Protein AF-A0A7S3CC11-F1 (afdb_monomer)

Solvent-accessible surface area (backbone atoms only — not comparable to full-atom values): 11185 Å² total; per-residue (Å²): 110,52,52,60,48,24,52,76,34,76,88,51,74,36,77,32,61,30,67,40,60,66,59,35,51,51,46,52,52,53,33,61,77,40,35,96,52,31,66,97,30,64,49,72,42,73,22,65,74,65,70,79,50,69,86,72,53,63,31,60,66,42,82,44,77,54,25,57,41,63,34,56,56,62,60,46,49,53,25,51,49,55,37,63,76,50,70,69,72,80,66,65,64,91,55,59,42,64,41,50,58,66,38,46,1,12,54,72,9,35,53,44,37,49,54,50,50,57,53,46,59,60,27,41,26,62,67,67,7,33,40,38,37,52,43,45,61,82,50,38,62,71,58,51,52,52,49,49,47,54,49,45,44,49,60,22,51,77,68,76,40,86,55,51,46,68,48,72,46,78,74,46,74,50,73,59,90,93,44,46,37,34,31,40,33,38,40,23,34,67,73,65,74,71,61,59,57,57,59,60,58,72,77,111

Radius of gyration: 18.68 Å; Cα contacts (8 Å, |Δi|>4): 345; chains: 1; bounding box: 44×36×60 Å

Secondary structure (DSSP, 8-state):
-HHHHHHH-TT--EEEEES-HHHHHHHHHHHHTTHHHHTTSEEEEESSTTTTSPTTPPBSEEEE----B---HHHHHHHHHHHHHTTTTSS-TTSSHHHHTTTB--GGGTHHHHHHHHHHHHTB-TTT-EEEEEEEGGG-HHHHHHHHHHHHHHHHHTTTSPPPEEEEEEEEEEEETTEEEEEEEEEEEPPPTTHHHHHHHHT-

Foldseek 3Di:
DQLVCQQVPQPAQTEAEDLDPVVQVVSVVSCVVVCVRHPPRYYYYNDDQCPVDDFQAADLEAEEEAQQAEDAQVLLVVLVVVCVVVVSPPDDCVDGSRVCRVRYLHHLNQNRQLVNLLVNLSRHDQANTKYKYKYWVSNVVVVSLVVSQVSQCVSQVVVVHGGFDKDKDFPDWDDDPPTIMTIIMITGHHDDCVVVVVVVVVVD

Organism: NCBI:txid1461544

InterPro domains:
  IPR002052 DNA methylase, N-6 adenine-specific, conserved site [PS00092] (62-68)
  IPR029063 S-adenosyl-L-methionine-dependent methyltransferase superfamily [G3DSA:3.40.50.150] (1-169)
  IPR029063 S-adenosyl-L-methionine-dependent methyltransferase superfamily [SSF53335] (4-151)
  IPR052190 Release factor glutamine methyltransferase Mtq2-like [PTHR45875] (5-189)

pLDDT: mean 84.94, std 13.43, range [42.97, 98.31]

Structure (mmCIF, N/CA/C/O backbone):
data_AF-A0A7S3CC11-F1
#
_entry.id   AF-A0A7S3CC11-F1
#
loop_
_atom_site.group_PDB
_atom_site.id
_atom_site.type_symbol
_atom_site.label_atom_id
_atom_site.label_alt_id
_atom_site.label_comp_id
_atom_site.label_asym_id
_atom_site.label_entity_id
_atom_site.label_seq_id
_atom_site.pdbx_PDB_ins_code
_atom_site.Cartn_x
_atom_site.Cartn_y
_atom_site.Cartn_z
_atom_site.occupancy
_atom_site.B_iso_or_equiv
_atom_site.auth_seq_id
_atom_site.auth_comp_id
_atom_site.auth_asym_id
_atom_site.auth_atom_id
_atom_site.pdbx_PDB_model_num
ATOM 1 N N . VAL A 1 1 ? 1.305 -5.484 -8.993 1.00 76.44 1 VAL A N 1
ATOM 2 C CA . VAL A 1 1 ? 0.160 -5.713 -8.073 1.00 76.44 1 VAL A CA 1
ATOM 3 C C . VAL A 1 1 ? -1.178 -5.483 -8.770 1.00 76.44 1 VAL A C 1
ATOM 5 O O . VAL A 1 1 ? -1.980 -6.407 -8.807 1.00 76.44 1 VAL A O 1
ATOM 8 N N . SER A 1 2 ? -1.407 -4.315 -9.380 1.00 80.00 2 SER A N 1
ATOM 9 C CA . SER A 1 2 ? -2.711 -3.944 -9.960 1.00 80.00 2 SER A CA 1
ATOM 10 C C . SER A 1 2 ? -3.226 -4.904 -11.036 1.00 80.00 2 SER A C 1
ATOM 12 O O . SER A 1 2 ? -4.379 -5.302 -10.969 1.00 80.00 2 SER A O 1
ATOM 14 N N . ALA A 1 3 ? -2.381 -5.361 -11.969 1.00 81.88 3 ALA A N 1
ATOM 15 C CA . ALA A 1 3 ? -2.810 -6.329 -12.986 1.00 81.88 3 ALA A CA 1
ATOM 16 C C . ALA A 1 3 ? -3.300 -7.655 -12.376 1.00 81.88 3 ALA A C 1
ATOM 18 O O . ALA A 1 3 ? -4.375 -8.136 -12.719 1.00 81.88 3 ALA A O 1
ATOM 19 N N . SER A 1 4 ? -2.560 -8.213 -11.415 1.00 85.88 4 SER A N 1
ATOM 20 C CA . SER A 1 4 ? -2.969 -9.431 -10.708 1.00 85.88 4 SER A CA 1
ATOM 21 C C . SER A 1 4 ? -4.270 -9.231 -9.930 1.00 85.88 4 SER A C 1
ATOM 23 O O . SER A 1 4 ? -5.128 -10.107 -9.957 1.00 85.88 4 SER A O 1
ATOM 25 N N . ALA A 1 5 ? -4.446 -8.077 -9.277 1.00 87.12 5 ALA A N 1
ATOM 26 C CA . ALA A 1 5 ? -5.691 -7.748 -8.585 1.00 87.12 5 ALA A CA 1
ATOM 27 C C . ALA A 1 5 ? -6.881 -7.678 -9.559 1.00 87.12 5 ALA A C 1
ATOM 29 O O . ALA A 1 5 ? -7.922 -8.260 -9.268 1.00 87.12 5 ALA A O 1
ATOM 30 N N . SER A 1 6 ? -6.716 -7.055 -10.733 1.00 86.56 6 SER A N 1
ATOM 31 C CA . SER A 1 6 ? -7.765 -6.977 -11.762 1.00 86.56 6 SER A CA 1
ATOM 32 C C . SER A 1 6 ? -8.196 -8.350 -12.281 1.00 86.56 6 SER A C 1
ATOM 34 O O . SER A 1 6 ? -9.386 -8.574 -12.502 1.00 86.56 6 SER A O 1
ATOM 36 N N . VAL A 1 7 ? -7.241 -9.272 -12.450 1.00 86.50 7 VAL A N 1
ATOM 37 C CA . VAL A 1 7 ? -7.510 -10.648 -12.899 1.00 86.50 7 VAL A CA 1
ATOM 38 C C . VAL A 1 7 ? -8.194 -11.470 -11.802 1.00 86.50 7 VAL A C 1
ATOM 40 O O . VAL A 1 7 ? -9.167 -12.169 -12.070 1.00 86.50 7 VAL A O 1
ATOM 43 N N . LEU A 1 8 ? -7.700 -11.395 -10.563 1.00 89.06 8 LEU A N 1
ATOM 44 C CA . LEU A 1 8 ? -8.180 -12.228 -9.452 1.00 89.06 8 LEU A CA 1
ATOM 45 C C . LEU A 1 8 ? -9.492 -11.725 -8.831 1.00 89.06 8 LEU A C 1
ATOM 47 O O . LEU A 1 8 ? -10.182 -12.495 -8.164 1.00 89.06 8 LEU A O 1
ATOM 51 N N . LEU A 1 9 ? -9.847 -10.455 -9.045 1.00 88.56 9 LEU A N 1
ATOM 52 C CA . LEU A 1 9 ? -11.074 -9.830 -8.549 1.00 88.56 9 LEU A CA 1
ATOM 53 C C . LEU A 1 9 ? -11.950 -9.378 -9.735 1.00 88.56 9 LEU A C 1
ATOM 55 O O . LEU A 1 9 ? -12.038 -8.185 -10.039 1.00 88.56 9 LEU A O 1
ATOM 59 N N . PRO A 1 10 ? -12.645 -10.307 -10.417 1.00 81.44 10 PRO A N 1
ATOM 60 C CA . PRO A 1 10 ? -13.362 -10.027 -11.665 1.00 81.44 10 PRO A CA 1
ATOM 61 C C . PRO A 1 10 ? -14.599 -9.122 -11.509 1.00 81.44 10 PRO A C 1
ATOM 63 O O . PRO A 1 10 ? -15.182 -8.710 -12.507 1.00 81.44 10 PRO A O 1
ATOM 66 N N . GLY A 1 11 ? -15.006 -8.796 -10.280 1.00 88.19 11 GLY A N 1
ATOM 67 C CA . GLY A 1 11 ? -16.048 -7.801 -9.997 1.00 88.19 11 GLY A CA 1
ATOM 68 C C . GLY A 1 11 ? -15.513 -6.440 -9.543 1.00 88.19 11 GLY A C 1
ATOM 69 O O . GLY A 1 11 ? -16.290 -5.499 -9.423 1.00 88.19 11 GLY A O 1
ATOM 70 N N . ALA A 1 12 ? -14.210 -6.321 -9.275 1.00 91.88 12 ALA A N 1
ATOM 71 C CA . ALA A 1 12 ? -13.627 -5.096 -8.743 1.00 91.88 12 ALA A CA 1
ATOM 72 C C . ALA A 1 12 ? -13.248 -4.119 -9.860 1.00 91.88 12 ALA A C 1
ATOM 74 O O . ALA A 1 12 ? -12.905 -4.525 -10.975 1.00 91.88 12 ALA A O 1
ATOM 75 N N . TYR A 1 13 ? -13.273 -2.832 -9.518 1.00 93.69 13 TYR A N 1
ATOM 76 C CA . TYR A 1 13 ? -12.601 -1.782 -10.269 1.00 93.69 13 TYR A CA 1
ATOM 77 C C . TYR A 1 13 ? -11.255 -1.492 -9.600 1.00 93.69 13 TYR A C 1
ATOM 79 O O . TYR A 1 13 ? -11.208 -1.235 -8.397 1.00 93.69 13 TYR A O 1
ATOM 87 N N . VAL A 1 14 ? -1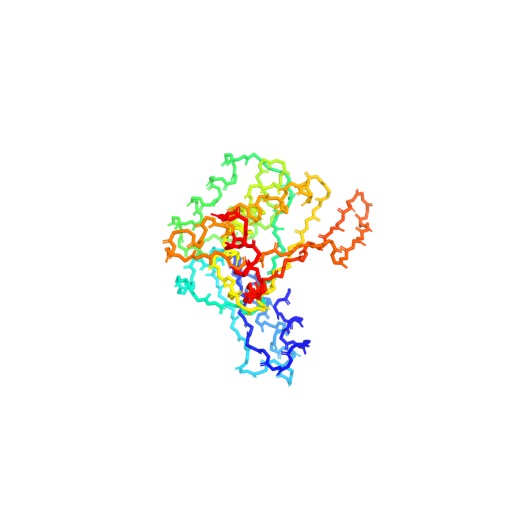0.158 -1.561 -10.353 1.00 94.62 14 VAL A N 1
ATOM 88 C CA . VAL A 1 14 ? -8.800 -1.496 -9.794 1.00 94.62 14 VAL A CA 1
ATOM 89 C C . VAL A 1 14 ? -8.081 -0.244 -10.265 1.00 94.62 14 VAL A C 1
ATOM 91 O O . VAL A 1 14 ? -7.872 -0.049 -11.457 1.00 94.62 14 VAL A O 1
ATOM 94 N N . VAL A 1 15 ? -7.615 0.572 -9.325 1.00 94.25 15 VAL A N 1
ATOM 95 C CA . VAL A 1 15 ? -6.736 1.704 -9.631 1.00 94.25 15 VAL A CA 1
ATOM 96 C C . VAL A 1 15 ? -5.319 1.359 -9.190 1.00 94.25 15 VAL A C 1
ATOM 98 O O . VAL A 1 15 ? -5.080 1.050 -8.025 1.00 94.25 15 VAL A O 1
ATOM 101 N N . GLY A 1 16 ? -4.376 1.372 -10.129 1.00 94.38 16 GLY A N 1
ATOM 102 C CA . GLY A 1 16 ? -2.947 1.314 -9.838 1.00 94.38 16 GLY A CA 1
ATOM 103 C C . GLY A 1 16 ? -2.346 2.710 -9.820 1.00 94.38 16 GLY A C 1
ATOM 104 O O . GLY A 1 16 ? -2.586 3.484 -10.744 1.00 94.38 16 GLY A O 1
ATOM 105 N N . THR A 1 17 ? -1.549 3.021 -8.805 1.00 93.12 17 THR A N 1
ATOM 106 C CA . THR A 1 17 ? -0.742 4.241 -8.775 1.00 93.12 17 THR A CA 1
ATOM 107 C C . THR A 1 17 ? 0.735 3.886 -8.728 1.00 93.12 17 THR A C 1
ATOM 109 O O . THR A 1 17 ? 1.117 2.886 -8.122 1.00 93.12 17 THR A O 1
ATOM 112 N N . ASP A 1 18 ? 1.558 4.679 -9.403 1.00 90.75 18 ASP A N 1
ATOM 113 C CA . ASP A 1 18 ? 3.013 4.590 -9.308 1.00 90.75 18 ASP A CA 1
ATOM 114 C C . ASP A 1 18 ? 3.632 5.959 -9.613 1.00 90.75 18 ASP A C 1
ATOM 116 O O . ASP A 1 18 ? 3.066 6.753 -10.367 1.00 90.75 18 ASP A O 1
ATOM 120 N N . LEU A 1 19 ? 4.799 6.237 -9.040 1.00 85.00 19 LEU A N 1
ATOM 121 C CA . LEU A 1 19 ? 5.579 7.432 -9.354 1.00 85.00 19 LEU A CA 1
ATOM 122 C C . LEU A 1 19 ? 6.325 7.300 -10.687 1.00 85.00 19 LEU A C 1
ATOM 124 O O . LEU A 1 19 ? 6.546 8.301 -11.368 1.00 85.00 19 LEU A O 1
ATOM 128 N N . SER A 1 20 ? 6.708 6.079 -11.068 1.00 83.56 20 SER A N 1
ATOM 129 C CA . SER A 1 20 ? 7.388 5.791 -12.328 1.00 83.56 20 SER A CA 1
ATOM 130 C C . SER A 1 20 ? 6.374 5.696 -13.471 1.00 83.56 20 SER A C 1
ATOM 132 O O . SER A 1 20 ? 5.478 4.843 -13.495 1.00 83.56 20 SER A O 1
ATOM 134 N N . GLN A 1 21 ? 6.550 6.538 -14.489 1.00 83.50 21 GLN A N 1
ATOM 135 C CA . GLN A 1 21 ? 5.832 6.434 -15.753 1.00 83.50 21 GLN A CA 1
ATOM 136 C C . GLN A 1 21 ? 6.145 5.102 -16.445 1.00 83.50 21 GLN A C 1
ATOM 138 O O . GLN A 1 21 ? 5.232 4.510 -17.025 1.00 83.50 21 GLN A O 1
ATOM 143 N N . ARG A 1 22 ? 7.376 4.568 -16.369 1.00 84.69 22 ARG A N 1
ATOM 144 C CA . ARG A 1 22 ? 7.674 3.223 -16.904 1.00 84.69 22 ARG A CA 1
ATOM 145 C C . ARG A 1 22 ? 6.893 2.138 -16.181 1.00 84.69 22 ARG A C 1
ATOM 147 O O . ARG A 1 22 ? 6.338 1.280 -16.863 1.00 84.69 22 ARG A O 1
ATOM 154 N N . ALA A 1 23 ? 6.795 2.179 -14.853 1.00 88.50 23 ALA A N 1
ATOM 155 C CA . ALA A 1 23 ? 5.982 1.233 -14.090 1.00 88.50 23 ALA A CA 1
ATOM 156 C C . ALA A 1 23 ? 4.494 1.348 -14.459 1.00 88.50 23 ALA A C 1
ATOM 158 O O . ALA A 1 23 ? 3.821 0.332 -14.669 1.00 88.50 23 ALA A O 1
ATOM 159 N N . CYS A 1 24 ? 3.995 2.573 -14.657 1.00 91.25 24 CYS A N 1
ATOM 160 C CA . CYS A 1 24 ? 2.641 2.807 -15.153 1.00 91.25 24 CYS A CA 1
ATOM 161 C C . CYS A 1 24 ? 2.428 2.209 -16.555 1.00 91.25 24 CYS A C 1
ATOM 163 O O . CYS A 1 24 ? 1.455 1.490 -16.792 1.00 91.25 24 CYS A O 1
ATOM 165 N N . LEU A 1 25 ? 3.342 2.464 -17.496 1.00 91.25 25 LEU A N 1
ATOM 166 C CA . LEU A 1 25 ? 3.271 1.941 -18.863 1.00 91.25 25 LEU A CA 1
ATOM 167 C C . LEU A 1 25 ? 3.388 0.412 -18.898 1.00 91.25 25 LEU A C 1
ATOM 169 O O . LEU A 1 25 ? 2.620 -0.236 -19.609 1.00 91.25 25 LEU A O 1
ATOM 173 N N . ALA A 1 26 ? 4.284 -0.169 -18.100 1.00 92.81 26 ALA A N 1
ATOM 174 C CA . ALA A 1 26 ? 4.421 -1.615 -17.951 1.00 92.81 26 ALA A CA 1
ATOM 175 C C . ALA A 1 26 ? 3.149 -2.242 -17.361 1.00 92.81 26 ALA A C 1
ATOM 177 O O . ALA A 1 26 ? 2.682 -3.276 -17.847 1.00 92.81 26 ALA A O 1
ATOM 178 N N . THR A 1 27 ? 2.529 -1.589 -16.372 1.00 93.75 27 THR A N 1
ATOM 179 C CA . THR A 1 27 ? 1.244 -2.023 -15.804 1.00 93.75 27 THR A CA 1
ATOM 180 C C . THR A 1 27 ? 0.141 -1.985 -16.859 1.00 93.75 27 THR A C 1
ATOM 182 O O . THR A 1 27 ? -0.591 -2.962 -17.001 1.00 93.75 27 THR A O 1
ATOM 185 N N . ARG A 1 28 ? 0.057 -0.919 -17.668 1.00 93.19 28 ARG A N 1
ATOM 186 C CA . ARG A 1 28 ? -0.906 -0.827 -18.782 1.00 93.19 28 ARG A CA 1
ATOM 187 C C . ARG A 1 28 ? -0.686 -1.913 -19.834 1.00 93.19 28 ARG A C 1
ATOM 189 O O . ARG A 1 28 ? -1.656 -2.517 -20.280 1.00 93.19 28 ARG A O 1
ATOM 196 N N . ALA A 1 29 ? 0.564 -2.187 -20.207 1.00 93.50 29 ALA A N 1
ATOM 197 C CA . ALA A 1 29 ? 0.890 -3.266 -21.139 1.00 93.50 29 ALA A CA 1
ATOM 198 C C . ALA A 1 29 ? 0.488 -4.639 -20.574 1.00 93.50 29 ALA A C 1
ATOM 200 O O . ALA A 1 29 ? -0.106 -5.449 -21.282 1.00 93.50 29 ALA A O 1
ATOM 201 N N . THR A 1 30 ? 0.735 -4.868 -19.280 1.00 93.31 30 THR A N 1
ATOM 202 C CA . THR A 1 30 ? 0.334 -6.104 -18.590 1.00 93.31 30 THR A CA 1
ATOM 203 C C . THR A 1 30 ? -1.187 -6.256 -18.558 1.00 93.31 30 THR A C 1
ATOM 205 O O . THR A 1 30 ? -1.690 -7.334 -18.855 1.00 93.31 30 THR A O 1
ATOM 208 N N . LEU A 1 31 ? -1.931 -5.186 -18.256 1.00 92.06 31 LEU A N 1
ATOM 209 C CA . LEU A 1 31 ? -3.400 -5.187 -18.285 1.00 92.06 31 LEU A CA 1
ATOM 210 C C . LEU A 1 31 ? -3.943 -5.467 -19.694 1.00 92.06 31 LEU A C 1
ATOM 212 O O . LEU A 1 31 ? -4.878 -6.249 -19.843 1.00 92.06 31 LEU A O 1
ATOM 216 N N . ALA A 1 32 ? -3.339 -4.877 -20.730 1.00 90.50 32 ALA A N 1
ATOM 217 C CA . ALA A 1 32 ? -3.736 -5.098 -22.121 1.00 90.50 32 ALA A CA 1
ATOM 218 C C . ALA A 1 32 ? -3.497 -6.546 -22.585 1.00 90.50 32 ALA A C 1
ATOM 220 O O . ALA A 1 32 ? -4.289 -7.075 -23.360 1.00 90.50 32 ALA A O 1
ATOM 221 N N . ALA A 1 33 ? -2.444 -7.198 -22.085 1.00 91.56 33 ALA A N 1
ATOM 222 C CA . ALA A 1 33 ? -2.171 -8.609 -22.356 1.00 91.56 33 ALA A CA 1
ATOM 223 C C . ALA A 1 33 ? -3.165 -9.577 -21.678 1.00 91.56 33 ALA A C 1
ATOM 225 O O . ALA A 1 33 ? -3.182 -10.749 -22.036 1.00 91.56 33 ALA A O 1
ATOM 226 N N . HIS A 1 34 ? -3.981 -9.092 -20.733 1.00 88.75 34 HIS A N 1
ATOM 227 C CA . HIS A 1 34 ? -5.009 -9.855 -20.008 1.00 88.75 34 HIS A CA 1
ATOM 228 C C . HIS A 1 34 ? -6.385 -9.181 -20.145 1.00 88.75 34 HIS A C 1
ATOM 230 O O . HIS A 1 34 ? -7.156 -9.066 -19.182 1.00 88.75 34 HIS A O 1
ATOM 236 N N . ALA A 1 35 ? -6.668 -8.629 -21.329 1.00 82.56 35 ALA A N 1
ATOM 237 C CA . ALA A 1 35 ? -7.846 -7.801 -21.567 1.00 82.56 35 ALA A CA 1
ATOM 238 C C . ALA A 1 35 ? -9.158 -8.568 -21.350 1.00 82.56 35 ALA A C 1
ATOM 240 O 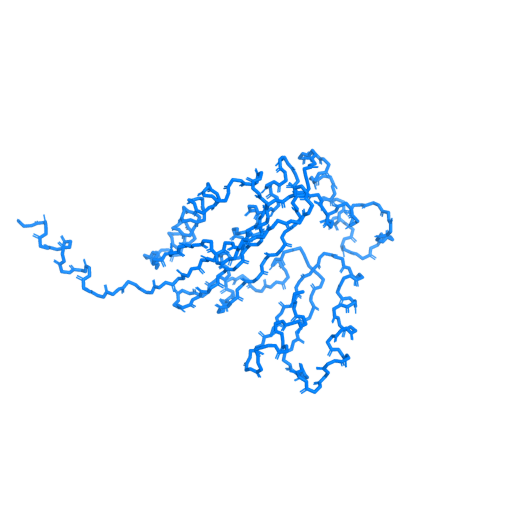O . ALA A 1 35 ? -10.120 -7.989 -20.848 1.00 82.56 35 ALA A O 1
ATOM 241 N N . GLU A 1 36 ? -9.198 -9.866 -21.653 1.00 84.62 36 GLU A N 1
ATOM 242 C CA . GLU A 1 36 ? -10.352 -10.732 -21.382 1.00 84.62 36 GLU A CA 1
ATOM 243 C C . GLU A 1 36 ? -10.738 -10.745 -19.898 1.00 84.62 36 GLU A C 1
ATOM 245 O O . GLU A 1 36 ? -11.919 -10.836 -19.566 1.00 84.62 36 GLU A O 1
ATOM 250 N N . SER A 1 37 ? -9.749 -10.575 -19.020 1.00 80.00 37 SER A N 1
ATOM 251 C CA . SER A 1 37 ? -9.925 -10.574 -17.571 1.00 80.00 37 SER A CA 1
ATOM 252 C C . SER A 1 37 ? -10.043 -9.163 -16.980 1.00 80.00 37 SER A C 1
ATOM 254 O O . SER A 1 37 ? -10.624 -9.007 -15.910 1.00 80.00 37 SER A O 1
ATOM 256 N N . CYS A 1 38 ? -9.520 -8.127 -17.651 1.00 80.69 38 CYS A N 1
ATOM 257 C CA . CYS A 1 38 ? -9.344 -6.784 -17.069 1.00 80.69 38 CYS A CA 1
ATOM 258 C C . CYS A 1 38 ? -10.110 -5.647 -17.775 1.00 80.69 38 CYS A C 1
ATOM 260 O O . CYS A 1 38 ? -10.160 -4.535 -17.244 1.00 80.69 38 CYS A O 1
ATOM 262 N N . SER A 1 39 ? -10.670 -5.874 -18.970 1.00 78.88 39 SER A N 1
ATOM 263 C CA . SER A 1 39 ? -11.187 -4.793 -19.826 1.00 78.88 39 SER A CA 1
ATOM 264 C C . SER A 1 39 ? -12.247 -3.928 -19.132 1.00 78.88 39 SER A C 1
ATOM 266 O O . SER A 1 39 ? -13.207 -4.433 -18.551 1.00 78.88 39 SER A O 1
ATOM 268 N N . GLY A 1 40 ? -12.057 -2.605 -19.199 1.00 84.12 40 GLY A N 1
ATOM 269 C CA . GLY A 1 40 ? -12.998 -1.601 -18.691 1.00 84.12 40 GLY A CA 1
ATOM 270 C C . GLY A 1 40 ? -13.080 -1.468 -17.166 1.00 84.12 40 GLY A C 1
ATOM 271 O O . GLY A 1 40 ? -13.9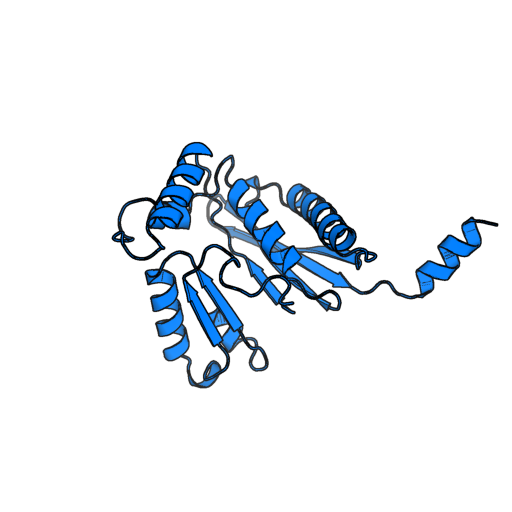17 -0.710 -16.682 1.00 84.12 40 GLY A O 1
ATOM 272 N N . ARG A 1 41 ? -12.242 -2.181 -16.400 1.00 88.88 41 ARG A N 1
ATOM 273 C CA . ARG A 1 41 ? -12.305 -2.211 -14.925 1.00 88.88 41 ARG A CA 1
ATOM 274 C C . ARG A 1 41 ? -10.983 -1.871 -14.242 1.00 88.88 41 ARG A C 1
ATOM 276 O O . ARG A 1 41 ? -10.755 -2.265 -13.100 1.00 88.88 41 ARG A O 1
ATOM 283 N N . SER A 1 42 ? -10.094 -1.166 -14.932 1.00 92.38 42 SER A N 1
ATOM 284 C CA . SER A 1 42 ? -8.821 -0.771 -14.345 1.00 92.38 42 SER A CA 1
ATOM 285 C C . SER A 1 42 ? -8.281 0.533 -14.902 1.00 92.38 42 SER A C 1
ATOM 287 O O . SER A 1 42 ? -8.239 0.684 -16.123 1.00 92.38 42 SER A O 1
ATOM 289 N N . ASP A 1 43 ? -7.757 1.372 -14.015 1.00 92.50 43 ASP A N 1
ATOM 290 C CA . ASP A 1 43 ? -7.029 2.595 -14.343 1.00 92.50 43 ASP A CA 1
ATOM 291 C C . ASP A 1 43 ? -5.611 2.559 -13.768 1.00 92.50 43 ASP A C 1
ATOM 293 O O . ASP A 1 43 ? -5.337 1.913 -12.754 1.00 92.50 43 ASP A O 1
ATOM 297 N N . VAL A 1 44 ? -4.693 3.267 -14.428 1.00 93.81 44 VAL A N 1
ATOM 298 C CA . VAL A 1 44 ? -3.305 3.426 -13.980 1.00 93.81 44 VAL A CA 1
ATOM 299 C C . VAL A 1 44 ? -2.959 4.908 -13.968 1.00 93.81 44 VAL A C 1
ATOM 301 O O . VAL A 1 44 ? -3.056 5.569 -15.003 1.00 93.81 44 VAL A O 1
ATOM 304 N N . LEU A 1 45 ? -2.546 5.420 -12.812 1.00 92.19 45 LEU A N 1
ATOM 305 C CA . LEU A 1 45 ? -2.254 6.831 -12.585 1.00 92.19 45 LEU A CA 1
ATOM 306 C C . LEU A 1 45 ? -0.788 7.019 -12.189 1.00 92.19 45 LEU A C 1
ATOM 308 O O . LEU A 1 45 ? -0.328 6.464 -11.195 1.00 92.19 45 LEU A O 1
ATOM 312 N N . GLY A 1 46 ? -0.077 7.857 -12.944 1.00 90.69 46 GLY A N 1
ATOM 313 C CA . GLY A 1 46 ? 1.247 8.338 -12.556 1.00 90.69 46 GLY A CA 1
ATOM 314 C C . GLY A 1 46 ? 1.112 9.398 -11.467 1.00 90.69 46 GLY A C 1
ATOM 315 O O . GLY A 1 46 ? 0.777 10.541 -11.776 1.00 90.69 46 GLY A O 1
ATOM 316 N N . THR A 1 47 ? 1.293 9.033 -10.199 1.00 87.88 47 THR A N 1
ATOM 317 C CA . THR A 1 47 ? 1.115 9.951 -9.067 1.00 87.88 47 THR A CA 1
ATOM 318 C C . THR A 1 47 ? 1.883 9.503 -7.827 1.00 87.88 47 THR A C 1
ATOM 320 O O . THR A 1 47 ? 2.202 8.329 -7.655 1.00 87.88 47 THR A O 1
ATOM 323 N N . GLU A 1 48 ? 2.175 10.452 -6.939 1.00 85.62 48 GLU A N 1
ATOM 324 C CA . GLU A 1 48 ? 2.775 10.164 -5.642 1.00 85.62 48 GLU A CA 1
ATOM 325 C C . GLU A 1 48 ? 1.731 9.545 -4.711 1.00 85.62 48 GLU A C 1
ATOM 327 O O . GLU A 1 48 ? 0.799 10.223 -4.273 1.00 85.62 48 GLU A O 1
ATOM 332 N N . SER A 1 49 ? 1.902 8.259 -4.385 1.00 87.94 49 SER A N 1
ATOM 333 C CA . SER A 1 49 ? 0.994 7.518 -3.503 1.00 87.94 49 SER A CA 1
ATOM 334 C C . SER A 1 49 ? -0.465 7.646 -3.976 1.00 87.94 49 SER A C 1
ATOM 336 O O . SER A 1 49 ? -0.814 7.105 -5.025 1.00 87.94 49 SER A O 1
ATOM 338 N N . LEU A 1 50 ? -1.313 8.372 -3.241 1.00 89.94 50 LEU A N 1
ATOM 339 C CA . LEU A 1 50 ? -2.725 8.605 -3.560 1.00 89.94 50 LEU A CA 1
ATOM 340 C C . LEU A 1 50 ? -3.046 10.086 -3.845 1.00 89.94 50 LEU A C 1
ATOM 342 O O . LEU A 1 50 ? -4.220 10.443 -3.915 1.00 89.94 50 LEU A O 1
ATOM 346 N N . LEU A 1 51 ? -2.045 10.963 -4.016 1.00 86.75 51 LEU A N 1
ATOM 347 C CA . LEU A 1 51 ? -2.269 12.411 -4.191 1.00 86.75 51 LEU A CA 1
ATOM 348 C C . LEU A 1 51 ? -3.061 12.764 -5.460 1.00 86.75 51 LEU A C 1
ATOM 350 O O . LEU A 1 51 ? -3.746 13.782 -5.493 1.00 86.75 51 LEU A O 1
ATOM 354 N N . GLY A 1 52 ? -2.991 11.928 -6.497 1.00 85.50 52 GLY A N 1
ATOM 355 C CA . GLY A 1 52 ? -3.758 12.090 -7.736 1.00 85.50 52 GLY A CA 1
ATOM 356 C C . GLY A 1 52 ? -5.231 11.684 -7.628 1.00 85.50 52 GLY A C 1
ATOM 357 O O . GLY A 1 52 ? -5.967 11.811 -8.605 1.00 85.50 52 GLY A O 1
ATOM 358 N N . LEU A 1 53 ? -5.668 11.179 -6.472 1.00 89.06 53 LEU A N 1
ATOM 359 C CA . LEU A 1 53 ? -7.042 10.757 -6.227 1.00 89.06 53 LEU A CA 1
ATOM 360 C C . LEU A 1 53 ? -7.803 11.805 -5.423 1.00 89.06 53 LEU A C 1
ATOM 362 O O . LEU A 1 53 ? -7.237 12.587 -4.660 1.00 89.06 53 LEU A O 1
ATOM 366 N N . ARG A 1 54 ? -9.131 11.798 -5.564 1.00 87.12 54 ARG A N 1
ATOM 367 C CA . ARG A 1 54 ? -9.992 12.668 -4.764 1.00 87.12 54 ARG A CA 1
ATOM 368 C C . ARG A 1 54 ? -9.811 12.337 -3.272 1.00 87.12 54 ARG A C 1
ATOM 370 O O . ARG A 1 54 ? -10.004 11.178 -2.896 1.00 87.12 54 ARG A O 1
ATOM 377 N N . PRO A 1 55 ? -9.522 13.329 -2.410 1.00 80.19 55 PRO A N 1
ATOM 378 C CA . PRO A 1 55 ? -9.429 13.102 -0.974 1.00 80.19 55 PRO A CA 1
ATOM 379 C C . PRO A 1 55 ? -10.699 12.452 -0.418 1.00 80.19 55 PRO A C 1
ATOM 381 O O . PRO A 1 55 ? -11.813 12.877 -0.730 1.00 80.19 55 PRO A O 1
ATOM 384 N N . GLY A 1 56 ? -10.522 11.418 0.404 1.00 73.44 56 GLY A N 1
ATOM 385 C CA . GLY A 1 56 ? -11.626 10.690 1.028 1.00 73.44 56 GLY A CA 1
ATOM 386 C C . GLY A 1 56 ? -12.370 9.716 0.111 1.00 73.44 56 GLY A C 1
ATOM 387 O O . GLY A 1 56 ? -13.405 9.210 0.533 1.00 73.44 56 GLY A O 1
ATOM 388 N N . ALA A 1 57 ? -11.881 9.439 -1.106 1.00 72.06 57 ALA A N 1
ATOM 389 C CA . ALA A 1 57 ? -12.386 8.328 -1.914 1.00 72.06 57 ALA A CA 1
ATOM 390 C C . ALA A 1 57 ? -12.169 6.999 -1.158 1.00 72.06 57 ALA A C 1
ATOM 392 O O . ALA A 1 57 ? -11.014 6.665 -0.882 1.00 72.06 57 ALA A O 1
ATOM 393 N N . PRO A 1 58 ? -13.239 6.268 -0.782 1.00 82.44 58 PRO A N 1
ATOM 394 C CA . PRO A 1 58 ? -13.097 5.029 -0.035 1.00 82.44 58 PRO A CA 1
ATOM 395 C C . PRO A 1 58 ? -12.818 3.863 -0.989 1.00 82.44 58 PRO A C 1
ATOM 397 O O . PRO A 1 58 ? -13.551 3.650 -1.953 1.00 82.44 58 PRO A O 1
ATOM 400 N N . PHE A 1 59 ? -11.777 3.094 -0.697 1.00 94.81 59 PHE A N 1
ATOM 401 C CA . PHE A 1 59 ? -11.471 1.820 -1.333 1.00 94.81 59 PHE A CA 1
ATOM 402 C C . PHE A 1 59 ? -11.872 0.676 -0.405 1.00 94.81 59 PHE A C 1
ATOM 404 O O . PHE A 1 59 ? -11.514 0.671 0.776 1.00 94.81 59 PHE A O 1
ATOM 411 N N . ASP A 1 60 ? -12.551 -0.332 -0.951 1.00 95.31 60 ASP A N 1
ATOM 412 C CA . ASP A 1 60 ? -12.851 -1.572 -0.223 1.00 95.31 60 ASP A CA 1
ATOM 413 C C . ASP A 1 60 ? -11.571 -2.359 0.085 1.00 95.31 60 ASP A C 1
ATOM 415 O O . ASP A 1 60 ? -11.453 -3.020 1.117 1.00 95.31 60 ASP A O 1
ATOM 419 N N . VAL A 1 61 ? -10.592 -2.284 -0.823 1.00 95.75 61 VAL A N 1
ATOM 420 C CA . VAL A 1 61 ? -9.300 -2.954 -0.697 1.00 95.75 61 VAL A CA 1
ATOM 421 C C . VAL A 1 61 ? -8.174 -2.006 -1.096 1.00 95.75 61 VAL A C 1
ATOM 423 O O . VAL A 1 61 ? -8.182 -1.457 -2.195 1.00 95.75 61 VAL A O 1
ATOM 426 N N . VAL A 1 62 ? -7.172 -1.871 -0.229 1.00 96.31 62 VAL A N 1
ATOM 427 C CA . VAL A 1 62 ? -5.925 -1.143 -0.491 1.00 96.31 62 VAL A CA 1
ATOM 428 C C . VAL A 1 62 ? -4.758 -2.128 -0.434 1.00 96.31 62 VAL A C 1
ATOM 430 O O . VAL A 1 62 ? -4.611 -2.871 0.536 1.00 96.31 62 VAL A O 1
ATOM 433 N N . LEU A 1 63 ? -3.926 -2.148 -1.475 1.00 96.31 63 LEU A N 1
ATOM 434 C CA . LEU A 1 63 ? -2.746 -3.011 -1.572 1.00 96.31 63 LEU A CA 1
ATOM 435 C C . LEU A 1 63 ? -1.496 -2.137 -1.658 1.00 96.31 63 LEU A C 1
ATOM 437 O O . LEU A 1 63 ? -1.384 -1.325 -2.573 1.00 96.31 63 LEU A O 1
ATOM 441 N N . VAL A 1 64 ? -0.557 -2.319 -0.733 1.00 94.75 64 VAL A N 1
ATOM 442 C CA . VAL A 1 64 ? 0.658 -1.507 -0.635 1.00 94.75 64 VAL A CA 1
ATOM 443 C C . VAL A 1 64 ? 1.882 -2.418 -0.611 1.00 94.75 64 VAL A C 1
ATOM 445 O O . VAL A 1 64 ? 2.030 -3.268 0.266 1.00 94.75 64 VAL A O 1
ATOM 448 N N . ASN A 1 65 ? 2.768 -2.220 -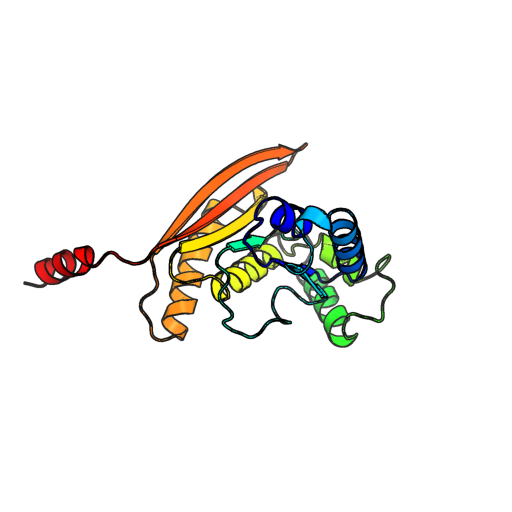1.583 1.00 93.19 65 ASN A N 1
ATOM 449 C CA . ASN A 1 65 ? 4.114 -2.780 -1.591 1.00 93.19 65 ASN A CA 1
ATOM 450 C C . ASN A 1 65 ? 5.103 -1.606 -1.623 1.00 93.19 65 ASN A C 1
ATOM 452 O O . ASN A 1 65 ? 5.396 -1.116 -2.715 1.00 93.19 65 ASN A O 1
ATOM 456 N N . PRO A 1 66 ? 5.501 -1.075 -0.457 1.00 90.94 66 PRO A N 1
ATOM 457 C CA . PRO A 1 66 ? 6.300 0.139 -0.380 1.00 90.94 66 PRO A CA 1
ATOM 458 C C . PRO A 1 66 ? 7.763 -0.128 -0.773 1.00 90.94 66 PRO A C 1
ATOM 460 O O . PRO A 1 66 ? 8.200 -1.277 -0.761 1.00 90.94 66 PRO A O 1
ATOM 463 N N . PRO A 1 67 ? 8.551 0.914 -1.081 1.00 86.94 67 PRO A N 1
ATOM 464 C CA . PRO A 1 67 ? 10.005 0.811 -1.100 1.00 86.94 67 PRO A CA 1
ATOM 465 C C . PRO A 1 67 ? 10.528 0.670 0.341 1.00 86.94 67 PRO A C 1
ATOM 467 O O . PRO A 1 67 ? 10.278 1.531 1.184 1.00 86.94 67 PRO A O 1
ATOM 470 N N . TYR A 1 68 ? 11.227 -0.427 0.628 1.00 80.62 68 TYR A N 1
ATOM 471 C CA . TYR A 1 68 ? 11.649 -0.813 1.985 1.00 80.62 68 TYR A CA 1
ATOM 472 C C . TYR A 1 68 ? 13.173 -0.859 2.176 1.00 80.62 68 TYR A C 1
ATOM 474 O O . TYR A 1 68 ? 13.647 -1.317 3.214 1.00 80.62 68 TYR A O 1
ATOM 482 N N . VAL A 1 69 ? 13.965 -0.394 1.203 1.00 83.31 69 VAL A N 1
ATOM 483 C CA . VAL A 1 69 ? 15.431 -0.400 1.320 1.00 83.31 69 VAL A CA 1
ATOM 484 C C . VAL A 1 69 ? 15.885 0.824 2.127 1.00 83.31 69 VAL A C 1
ATOM 486 O O . VAL A 1 69 ? 15.501 1.946 1.786 1.00 83.31 69 VAL A O 1
ATOM 489 N N . PRO A 1 70 ? 16.704 0.654 3.183 1.00 84.44 70 PRO A N 1
ATOM 490 C CA . PRO A 1 70 ? 17.204 1.771 3.978 1.00 84.44 70 PRO A CA 1
ATOM 491 C C . PRO A 1 70 ? 17.964 2.807 3.146 1.00 84.44 70 PRO A C 1
ATOM 493 O O . PRO A 1 70 ? 18.769 2.479 2.275 1.00 84.44 70 PRO A O 1
ATOM 496 N N . THR A 1 71 ? 17.703 4.083 3.409 1.00 86.56 71 THR A N 1
ATOM 497 C CA . THR A 1 71 ? 18.318 5.234 2.727 1.00 86.56 71 THR A CA 1
ATOM 498 C C . THR A 1 71 ? 18.376 6.408 3.703 1.00 86.56 71 THR A C 1
ATOM 500 O O . THR A 1 71 ? 17.671 6.408 4.710 1.00 86.56 71 THR A O 1
ATOM 503 N N . SER A 1 72 ? 19.199 7.428 3.455 1.00 88.75 72 SER A N 1
ATOM 504 C CA . SER A 1 72 ? 19.139 8.623 4.304 1.00 88.75 72 SER A CA 1
ATOM 505 C C . SER A 1 72 ? 17.812 9.368 4.100 1.00 88.75 72 SER A C 1
ATOM 507 O O . SER A 1 72 ? 17.285 9.446 2.987 1.00 88.75 72 SER A O 1
ATOM 509 N N . SER A 1 73 ? 17.262 9.950 5.169 1.00 88.62 73 SER A N 1
ATOM 510 C CA . SER A 1 73 ? 16.042 10.758 5.060 1.00 88.62 73 SER A CA 1
ATOM 511 C C . SER A 1 73 ? 16.236 12.003 4.190 1.00 88.62 73 SER A C 1
ATOM 513 O O . SER A 1 73 ? 15.275 12.515 3.623 1.00 88.62 73 SER A O 1
ATOM 515 N N . GLU A 1 74 ? 17.463 12.522 4.116 1.00 87.44 74 GLU A N 1
ATOM 516 C CA . GLU A 1 74 ? 17.825 13.658 3.266 1.00 87.44 74 GLU A CA 1
ATOM 517 C C . GLU A 1 74 ? 17.724 13.276 1.789 1.00 87.44 74 GLU A C 1
ATOM 519 O O . GLU A 1 74 ? 16.959 13.899 1.060 1.00 87.44 74 GLU A O 1
ATOM 524 N N . GLU A 1 75 ? 18.351 12.170 1.385 1.00 84.38 75 GLU A N 1
ATOM 525 C CA . GLU A 1 75 ? 18.283 11.651 0.013 1.00 84.38 75 GLU A CA 1
ATOM 526 C C . GLU A 1 75 ? 16.846 11.323 -0.419 1.00 84.38 75 GLU A C 1
ATOM 528 O O . GLU A 1 75 ? 16.442 11.632 -1.547 1.00 84.38 75 GLU A O 1
ATOM 533 N N . LEU A 1 76 ? 16.036 10.750 0.482 1.00 86.06 76 LEU A N 1
ATOM 534 C CA . LEU A 1 76 ? 14.617 10.510 0.213 1.00 86.06 76 LEU A CA 1
ATOM 535 C C . LEU A 1 76 ? 13.868 11.830 -0.037 1.00 86.06 76 LEU A C 1
ATOM 537 O O . LEU A 1 76 ? 13.106 11.943 -1.002 1.00 86.06 76 LEU A O 1
ATOM 541 N N . ARG A 1 77 ? 14.084 12.843 0.813 1.00 86.25 77 ARG A N 1
ATOM 542 C CA . ARG A 1 77 ? 13.426 14.154 0.691 1.00 86.25 77 ARG A CA 1
ATOM 543 C C . ARG A 1 77 ? 13.864 14.905 -0.558 1.00 86.25 77 ARG A C 1
ATOM 545 O O . ARG A 1 77 ? 12.998 15.447 -1.239 1.00 86.25 77 ARG A O 1
ATOM 552 N N . GLU A 1 78 ? 15.155 14.905 -0.871 1.00 85.19 78 GLU A N 1
ATOM 553 C CA . GLU A 1 78 ? 15.705 15.505 -2.091 1.00 85.19 78 GLU A CA 1
ATOM 554 C C . GLU A 1 78 ? 15.154 14.832 -3.351 1.00 85.19 78 GLU A C 1
ATOM 556 O O . GLU A 1 78 ? 14.818 15.497 -4.336 1.00 85.19 78 GLU A O 1
ATOM 561 N N . SER A 1 79 ? 14.993 13.507 -3.316 1.00 83.38 79 SER A N 1
ATOM 562 C CA . SER A 1 79 ? 14.394 12.768 -4.427 1.00 83.38 79 SER A CA 1
ATOM 563 C C . SER A 1 79 ? 12.918 13.139 -4.612 1.00 83.38 79 SER A C 1
ATOM 565 O O . SER A 1 79 ? 12.483 13.431 -5.730 1.00 83.38 79 SER A O 1
ATOM 567 N N . LEU A 1 80 ? 12.143 13.200 -3.522 1.00 82.44 80 LEU A N 1
ATOM 568 C CA . LEU A 1 80 ? 10.737 13.616 -3.566 1.00 82.44 80 LEU A CA 1
ATOM 569 C C . LEU A 1 80 ? 10.575 15.080 -4.006 1.00 82.44 80 LEU A C 1
ATOM 571 O O . LEU A 1 80 ? 9.696 15.368 -4.821 1.00 82.44 80 LEU A O 1
ATOM 575 N N . SER A 1 81 ? 11.405 16.007 -3.512 1.00 84.19 81 SER A N 1
ATOM 576 C CA . SER A 1 81 ? 11.341 17.424 -3.902 1.00 84.19 81 SER A CA 1
ATOM 577 C C . SER A 1 81 ? 11.655 17.604 -5.384 1.00 84.19 81 SER A C 1
ATOM 579 O O . SER A 1 81 ? 10.859 18.202 -6.107 1.00 84.19 81 SER A O 1
ATOM 581 N N . THR A 1 82 ? 12.735 16.982 -5.863 1.00 79.62 82 THR A N 1
ATOM 582 C CA . THR A 1 82 ? 13.131 17.010 -7.277 1.00 79.62 82 THR A CA 1
ATOM 583 C C . THR A 1 82 ? 12.014 16.487 -8.179 1.00 79.62 82 THR A C 1
ATOM 585 O O . THR A 1 82 ? 11.765 17.037 -9.255 1.00 79.62 82 THR A O 1
ATOM 588 N N . LEU A 1 83 ? 11.319 15.425 -7.760 1.00 75.88 83 LEU A N 1
ATOM 589 C CA . LEU A 1 83 ? 10.222 14.851 -8.532 1.00 75.88 83 LEU A CA 1
ATOM 590 C C . LEU A 1 83 ? 8.986 15.767 -8.561 1.00 75.88 83 LEU A C 1
ATOM 592 O O . LEU A 1 83 ? 8.397 15.966 -9.629 1.00 75.88 83 LEU A O 1
ATOM 596 N N . ARG A 1 84 ? 8.624 16.357 -7.414 1.00 78.38 84 ARG A N 1
ATOM 597 C CA . ARG A 1 84 ? 7.495 17.296 -7.285 1.00 78.38 84 ARG A CA 1
ATOM 598 C C . ARG A 1 84 ? 7.713 18.570 -8.101 1.00 78.38 84 ARG A C 1
ATOM 600 O O . ARG A 1 84 ? 6.802 19.000 -8.804 1.00 78.38 84 ARG A O 1
ATOM 607 N N . GLU A 1 85 ? 8.917 19.138 -8.065 1.00 74.31 85 GLU A N 1
ATOM 608 C CA . GLU A 1 85 ? 9.268 20.351 -8.818 1.00 74.31 85 GLU A CA 1
ATOM 609 C C . GLU A 1 85 ? 9.242 20.133 -10.336 1.00 74.31 85 GLU A C 1
ATOM 611 O O . GLU A 1 85 ? 8.871 21.029 -11.094 1.00 74.31 85 GLU A O 1
ATOM 616 N N . ARG A 1 86 ? 9.596 18.928 -10.799 1.00 66.56 86 ARG A N 1
ATOM 617 C CA . ARG A 1 86 ? 9.672 18.595 -12.233 1.00 66.56 86 ARG A CA 1
ATOM 618 C C . ARG A 1 86 ? 8.353 18.085 -12.821 1.00 66.56 86 ARG A C 1
ATOM 620 O O . ARG A 1 86 ? 8.343 17.645 -13.973 1.00 66.56 86 ARG A O 1
ATOM 627 N N . GLY A 1 87 ? 7.256 18.118 -12.058 1.00 59.53 87 GLY A N 1
ATOM 628 C CA . GLY A 1 87 ? 5.931 17.687 -12.518 1.00 59.53 87 GLY A CA 1
ATOM 629 C C . GLY A 1 87 ? 5.881 16.226 -12.987 1.00 59.53 87 GLY A C 1
ATOM 630 O O . GLY A 1 87 ? 5.112 15.903 -13.888 1.00 59.53 87 GLY A O 1
ATOM 631 N N . GLY A 1 88 ? 6.744 15.358 -12.445 1.00 54.94 88 GLY A N 1
ATOM 632 C CA . GLY A 1 88 ? 6.775 13.916 -12.725 1.00 54.94 88 GLY A CA 1
ATOM 633 C C . GLY A 1 88 ? 7.250 13.468 -14.121 1.00 54.94 88 GLY A C 1
ATOM 634 O O . GLY A 1 88 ? 7.493 12.281 -14.297 1.00 54.94 88 GLY A O 1
ATOM 635 N N . ALA A 1 89 ? 7.422 14.359 -15.109 1.00 51.62 89 ALA A N 1
ATOM 636 C CA . ALA A 1 89 ? 7.557 13.948 -16.520 1.00 51.62 89 ALA A CA 1
ATOM 637 C C . ALA A 1 89 ? 8.937 14.173 -17.180 1.00 51.62 89 ALA A C 1
ATOM 639 O O . ALA A 1 89 ? 9.151 13.716 -18.301 1.00 51.62 89 ALA A O 1
ATOM 640 N N . ALA A 1 90 ? 9.875 14.889 -16.547 1.00 49.66 90 ALA A N 1
ATOM 641 C CA . ALA A 1 90 ? 11.029 15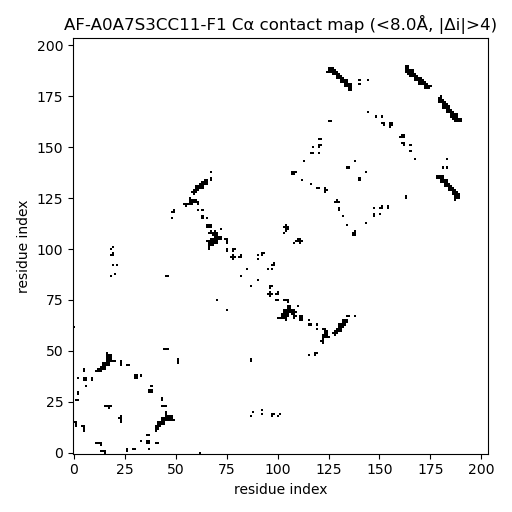.457 -17.263 1.00 49.66 90 ALA A CA 1
ATOM 642 C C . ALA A 1 90 ? 12.409 14.833 -16.953 1.00 49.66 90 ALA A C 1
ATOM 644 O O . ALA A 1 90 ? 13.425 15.440 -17.302 1.00 49.66 90 ALA A O 1
ATOM 645 N N . VAL A 1 91 ? 12.495 13.673 -16.289 1.00 51.62 91 VAL A N 1
ATOM 646 C CA . VAL A 1 91 ? 13.782 12.998 -15.992 1.00 51.62 91 VAL A CA 1
ATOM 647 C C . VAL A 1 91 ? 13.799 11.610 -16.625 1.00 51.62 91 VAL A C 1
ATOM 649 O O . VAL A 1 91 ? 12.824 10.879 -16.460 1.00 51.62 91 VAL A O 1
ATOM 652 N N . PRO A 1 92 ? 14.878 11.199 -17.314 1.00 52.88 92 PRO A N 1
ATOM 653 C CA . PRO A 1 92 ? 15.030 9.810 -17.727 1.00 52.88 92 PRO A CA 1
ATOM 654 C C . PRO A 1 92 ? 15.022 8.903 -16.489 1.00 52.88 92 PRO A C 1
ATOM 656 O O . PRO A 1 92 ? 15.955 8.940 -15.703 1.00 52.88 92 PRO A O 1
ATOM 659 N N . GLU A 1 93 ? 14.009 8.050 -16.317 1.00 56.53 93 GLU A N 1
ATOM 660 C CA . GLU A 1 93 ? 13.848 7.200 -15.114 1.00 56.53 93 GLU A CA 1
ATOM 661 C C . GLU A 1 93 ? 14.920 6.104 -14.947 1.00 56.53 93 GLU A C 1
ATOM 663 O O . GLU A 1 93 ? 14.760 5.173 -14.167 1.00 56.53 93 GLU A O 1
ATOM 668 N N . THR A 1 94 ? 15.960 6.125 -15.777 1.00 51.03 94 THR A N 1
ATOM 669 C CA . THR A 1 94 ? 17.122 5.234 -15.682 1.00 51.03 94 THR A CA 1
ATOM 670 C C . THR A 1 94 ? 18.199 5.826 -14.778 1.00 51.03 94 THR A C 1
ATOM 672 O O . THR A 1 94 ? 19.103 5.096 -14.396 1.00 51.03 94 THR A O 1
ATOM 675 N N . GLU A 1 95 ? 18.098 7.114 -14.428 1.00 54.84 95 GLU A N 1
ATOM 676 C CA . GLU A 1 95 ? 19.023 7.823 -13.543 1.00 54.84 95 GLU A CA 1
ATOM 677 C C . GLU A 1 95 ? 18.272 8.907 -12.741 1.00 54.84 95 GLU A C 1
ATOM 679 O O . GLU A 1 95 ? 17.346 9.553 -13.236 1.00 54.84 95 GLU A O 1
ATOM 684 N N . GLY A 1 96 ? 18.679 9.137 -11.491 1.00 65.12 96 GLY A N 1
ATOM 685 C CA . GLY A 1 96 ? 18.155 10.219 -10.648 1.00 65.12 96 GLY A CA 1
ATOM 686 C C . GLY A 1 96 ? 16.930 9.862 -9.794 1.00 65.12 96 GLY A C 1
ATOM 687 O O . GLY A 1 96 ? 16.589 8.697 -9.602 1.00 65.12 96 GLY A O 1
ATOM 688 N N . ALA A 1 97 ? 16.273 10.898 -9.265 1.00 64.38 97 ALA A N 1
ATOM 689 C CA . ALA A 1 97 ? 15.288 10.816 -8.182 1.00 64.38 97 ALA A CA 1
ATOM 690 C C . ALA A 1 97 ? 14.161 9.781 -8.379 1.00 64.38 97 ALA A C 1
ATOM 692 O O . ALA A 1 97 ? 13.823 9.057 -7.448 1.00 64.38 97 ALA A O 1
ATOM 693 N N . ALA A 1 98 ? 13.594 9.668 -9.585 1.00 65.38 98 ALA A N 1
ATOM 694 C CA . ALA A 1 98 ? 12.506 8.723 -9.856 1.00 65.38 98 ALA A CA 1
ATOM 695 C C . ALA A 1 98 ? 12.948 7.252 -9.738 1.00 65.38 98 ALA A C 1
ATOM 697 O O . ALA A 1 98 ? 12.161 6.412 -9.314 1.00 65.38 98 ALA A O 1
ATOM 698 N N . PHE A 1 99 ? 14.204 6.944 -10.081 1.00 72.00 99 PHE A N 1
ATOM 699 C CA . PHE A 1 99 ? 14.764 5.601 -9.936 1.00 72.00 99 PHE A CA 1
ATOM 700 C C . PHE A 1 99 ? 15.065 5.283 -8.468 1.00 72.00 99 PHE A C 1
ATOM 702 O O . PHE A 1 99 ? 14.706 4.207 -7.992 1.00 72.00 99 PHE A O 1
ATOM 709 N N . THR A 1 100 ? 15.651 6.230 -7.728 1.00 76.31 100 THR A N 1
ATOM 710 C CA . THR A 1 100 ? 15.915 6.091 -6.284 1.00 76.31 100 THR A CA 1
ATOM 711 C C . THR A 1 100 ? 14.634 5.781 -5.505 1.00 76.31 100 THR A C 1
ATOM 713 O O . THR A 1 100 ? 14.610 4.860 -4.694 1.00 76.31 100 THR A O 1
ATOM 716 N N . LEU A 1 101 ? 13.524 6.455 -5.823 1.00 78.25 101 LEU A N 1
ATOM 717 C CA . LEU A 1 101 ? 12.229 6.262 -5.153 1.00 78.25 101 LEU A CA 1
ATOM 718 C C . LEU A 1 101 ? 11.574 4.889 -5.392 1.00 78.25 101 LEU A C 1
ATOM 720 O O . LEU A 1 101 ? 10.589 4.573 -4.729 1.00 78.25 101 LEU A O 1
ATOM 724 N N . THR A 1 102 ? 12.104 4.061 -6.300 1.00 77.00 102 THR A N 1
ATOM 725 C CA . THR A 1 102 ? 11.610 2.683 -6.491 1.00 77.00 102 THR A CA 1
ATOM 726 C C . THR A 1 102 ? 12.011 1.741 -5.356 1.00 77.00 102 THR A C 1
ATOM 728 O O . THR A 1 102 ? 11.354 0.722 -5.152 1.00 77.00 102 THR A O 1
ATOM 731 N N . TRP A 1 103 ? 13.068 2.076 -4.610 1.00 78.38 103 TRP A N 1
ATOM 732 C CA . TRP A 1 103 ? 13.589 1.255 -3.514 1.00 78.38 103 TRP A CA 1
ATOM 733 C C . TRP A 1 103 ? 13.834 2.043 -2.226 1.00 78.38 103 TRP A C 1
ATOM 735 O O . TRP A 1 103 ? 13.722 1.455 -1.152 1.00 78.38 103 TRP A O 1
ATOM 745 N N . ALA A 1 104 ? 14.104 3.349 -2.304 1.00 82.38 104 ALA A N 1
ATOM 746 C CA . ALA A 1 104 ? 14.446 4.171 -1.148 1.00 82.38 104 ALA A CA 1
ATOM 747 C C . ALA A 1 104 ? 13.279 4.310 -0.160 1.00 82.38 104 ALA A C 1
ATOM 749 O O . ALA A 1 104 ? 12.292 5.002 -0.417 1.00 82.38 104 ALA A O 1
ATOM 750 N N . GLY A 1 105 ? 13.419 3.664 0.996 1.00 80.56 105 GLY A N 1
ATOM 751 C CA . GLY A 1 105 ? 12.439 3.667 2.080 1.00 80.56 105 GLY A CA 1
ATOM 752 C C . GLY A 1 105 ? 12.699 4.719 3.160 1.00 80.56 105 GLY A C 1
ATOM 753 O O . GLY A 1 105 ? 11.885 4.856 4.072 1.00 80.56 105 GLY A O 1
ATOM 754 N N . GLY A 1 106 ? 13.801 5.472 3.065 1.00 85.75 106 GLY A N 1
ATOM 755 C CA . GLY A 1 106 ? 14.241 6.426 4.090 1.00 85.75 106 GLY A CA 1
ATOM 756 C C . GLY A 1 106 ? 14.907 5.736 5.278 1.00 85.75 106 GLY A C 1
ATOM 757 O O . GLY A 1 106 ? 15.394 4.609 5.142 1.00 85.75 106 GLY A O 1
ATOM 758 N N . LEU A 1 107 ? 14.953 6.413 6.428 1.00 85.50 107 LEU A N 1
ATOM 759 C CA . LEU A 1 107 ? 15.591 5.918 7.648 1.00 85.50 107 LEU A CA 1
ATOM 760 C C . LEU A 1 107 ? 15.057 4.521 7.977 1.00 85.50 107 LEU A C 1
ATOM 762 O O . LEU A 1 107 ? 13.844 4.317 8.031 1.00 85.50 107 LEU A O 1
ATOM 766 N N . ASP A 1 108 ? 15.968 3.556 8.111 1.00 82.00 108 ASP A N 1
ATOM 767 C CA . ASP A 1 108 ? 15.674 2.134 8.348 1.00 82.00 108 ASP A CA 1
ATOM 768 C C . ASP A 1 108 ? 14.673 1.496 7.356 1.00 82.00 108 ASP A C 1
ATOM 770 O O . ASP A 1 108 ? 14.100 0.438 7.615 1.00 82.00 108 ASP A O 1
ATOM 774 N N . GLY A 1 109 ? 14.443 2.129 6.201 1.00 84.25 109 GLY A N 1
ATOM 775 C CA . GLY A 1 109 ? 13.506 1.668 5.177 1.00 84.25 109 GLY A CA 1
ATOM 776 C C . GLY A 1 109 ? 12.027 1.830 5.555 1.00 84.25 109 GLY A C 1
ATOM 777 O O . GLY A 1 109 ? 11.169 1.212 4.922 1.00 84.25 109 GLY A O 1
ATOM 778 N N . VAL A 1 110 ? 11.708 2.611 6.597 1.00 88.25 110 VAL A N 1
ATOM 779 C CA . VAL A 1 110 ? 10.354 2.661 7.179 1.00 88.25 110 VAL A CA 1
ATOM 780 C C . VAL A 1 110 ? 9.589 3.957 6.889 1.00 88.25 110 VAL A C 1
ATOM 782 O O . VAL A 1 110 ? 8.360 3.951 6.941 1.00 88.25 110 VAL A O 1
ATOM 785 N N . GLU A 1 111 ? 10.264 5.061 6.549 1.00 90.62 111 GLU A N 1
ATOM 786 C CA . GLU A 1 111 ? 9.613 6.368 6.344 1.00 90.62 111 GLU A CA 1
ATOM 787 C C . GLU A 1 111 ? 8.554 6.316 5.235 1.00 90.62 111 GLU A C 1
ATOM 789 O O . GLU A 1 111 ? 7.416 6.749 5.438 1.00 90.62 111 GLU A O 1
ATOM 794 N N . MET A 1 112 ? 8.900 5.744 4.079 1.00 89.19 112 MET A N 1
ATOM 795 C CA . MET A 1 112 ? 7.963 5.645 2.956 1.00 89.19 112 MET A CA 1
ATOM 796 C C . MET A 1 112 ? 6.859 4.612 3.218 1.00 89.19 112 MET A C 1
ATOM 798 O O . MET A 1 112 ? 5.693 4.851 2.898 1.00 89.19 112 MET A O 1
ATOM 802 N N . THR A 1 113 ? 7.201 3.505 3.880 1.00 92.25 113 THR A N 1
ATOM 803 C CA . THR A 1 113 ? 6.247 2.488 4.348 1.00 92.25 113 THR A CA 1
ATOM 804 C C . THR A 1 113 ? 5.172 3.104 5.242 1.00 92.25 113 THR A C 1
ATOM 806 O O . THR A 1 113 ? 3.979 2.897 5.014 1.00 92.25 113 THR A O 1
ATOM 809 N N . VAL A 1 114 ? 5.578 3.920 6.217 1.00 93.12 114 VAL A N 1
ATOM 810 C CA . VAL A 1 114 ? 4.670 4.649 7.111 1.00 93.12 114 VAL A CA 1
ATOM 811 C C . VAL A 1 114 ? 3.812 5.640 6.332 1.00 93.12 114 VAL A C 1
ATOM 813 O O . VAL A 1 114 ? 2.593 5.631 6.487 1.00 93.12 114 VAL A O 1
ATOM 816 N N . ALA A 1 115 ? 4.410 6.458 5.463 1.00 92.12 115 ALA A N 1
ATOM 817 C CA . ALA A 1 115 ? 3.664 7.445 4.682 1.00 92.12 115 ALA A CA 1
ATOM 818 C C . ALA A 1 115 ? 2.581 6.791 3.801 1.00 92.12 115 ALA A C 1
ATOM 820 O O . ALA A 1 115 ? 1.445 7.272 3.735 1.00 92.12 115 ALA A O 1
ATOM 821 N N . MET A 1 116 ? 2.903 5.664 3.159 1.00 93.62 116 MET A N 1
ATOM 822 C CA . MET A 1 116 ? 1.954 4.906 2.342 1.00 93.62 116 MET A CA 1
ATOM 823 C C . MET A 1 116 ? 0.885 4.192 3.177 1.00 93.62 116 MET A C 1
ATOM 825 O O . MET A 1 116 ? -0.279 4.184 2.773 1.00 93.62 116 MET A O 1
ATOM 829 N N . LEU A 1 117 ? 1.237 3.647 4.347 1.00 94.88 117 LEU A N 1
ATOM 830 C CA . LEU A 1 117 ? 0.273 3.078 5.293 1.00 94.88 117 LEU A CA 1
ATOM 831 C C . LEU A 1 117 ? -0.750 4.132 5.732 1.00 94.88 117 LEU A C 1
ATOM 833 O O . LEU A 1 117 ? -1.955 3.890 5.670 1.00 94.88 117 LEU A O 1
ATOM 837 N N . GLU A 1 118 ? -0.288 5.321 6.117 1.00 94.44 118 GLU A N 1
ATOM 838 C CA . GLU A 1 118 ? -1.164 6.413 6.540 1.00 94.44 118 GLU A CA 1
ATOM 839 C C . GLU A 1 118 ? -2.079 6.904 5.406 1.00 94.44 118 GLU A C 1
ATOM 841 O O . GLU A 1 118 ? -3.265 7.165 5.629 1.00 94.44 118 GLU A O 1
ATOM 846 N N . ALA A 1 119 ? -1.557 7.019 4.181 1.00 93.56 119 ALA A N 1
ATOM 847 C CA . ALA A 1 119 ? -2.359 7.366 3.008 1.00 93.56 119 ALA A CA 1
ATOM 848 C C . ALA A 1 119 ? -3.421 6.294 2.710 1.00 93.56 119 ALA A C 1
ATOM 850 O O . ALA A 1 119 ? -4.589 6.625 2.497 1.00 93.56 119 ALA A O 1
ATOM 851 N N . GLY A 1 120 ? -3.033 5.017 2.758 1.00 95.00 120 GLY A N 1
ATOM 852 C CA . GLY A 1 120 ? -3.932 3.888 2.538 1.00 95.00 120 GLY A CA 1
ATOM 853 C C . GLY A 1 120 ? -5.059 3.824 3.567 1.00 95.00 120 GLY A C 1
ATOM 854 O O . GLY A 1 120 ? -6.217 3.668 3.189 1.00 95.00 120 GLY A O 1
ATOM 855 N N . LEU A 1 121 ? -4.751 4.032 4.851 1.00 94.75 121 LEU A N 1
ATOM 856 C CA . LEU A 1 121 ? -5.758 4.097 5.914 1.00 94.75 121 LEU A CA 1
ATOM 857 C C . LEU A 1 121 ? -6.736 5.261 5.704 1.00 94.75 121 LEU A C 1
ATOM 859 O O . LEU A 1 121 ? -7.938 5.081 5.856 1.00 94.75 121 LEU A O 1
ATOM 863 N N . ARG A 1 122 ? -6.271 6.445 5.282 1.00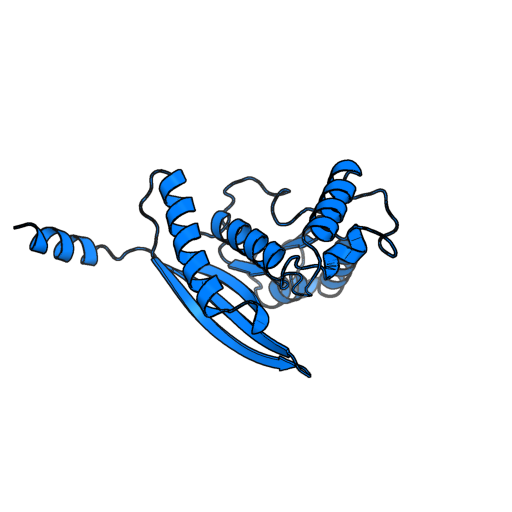 93.38 122 ARG A N 1
ATOM 864 C CA . ARG A 1 122 ? -7.167 7.584 4.979 1.00 93.38 122 ARG A CA 1
ATOM 865 C C . ARG A 1 122 ? -8.156 7.293 3.850 1.00 93.38 122 ARG A C 1
ATOM 867 O O . ARG A 1 122 ? -9.259 7.850 3.854 1.00 93.38 122 ARG A O 1
ATOM 874 N N . ALA A 1 123 ? -7.754 6.449 2.905 1.00 93.62 123 ALA A N 1
ATOM 875 C CA . ALA A 1 123 ? -8.545 6.056 1.750 1.00 93.62 123 ALA A CA 1
ATOM 876 C C . ALA A 1 123 ? -9.343 4.758 1.974 1.00 93.62 123 ALA A C 1
ATOM 878 O O . ALA A 1 123 ? -10.041 4.318 1.069 1.00 93.62 123 ALA A O 1
ATOM 879 N N . LEU A 1 124 ? -9.264 4.127 3.149 1.00 94.50 124 LEU A N 1
ATOM 880 C CA . LEU A 1 124 ? -9.918 2.845 3.400 1.00 94.50 124 LEU A CA 1
ATOM 881 C C . LEU A 1 124 ? -11.409 3.017 3.723 1.00 94.50 124 LEU A C 1
ATOM 883 O O . LEU A 1 124 ? -11.800 3.909 4.484 1.00 94.50 124 LEU A O 1
ATOM 887 N N . ALA A 1 125 ? -12.246 2.137 3.170 1.00 93.38 125 ALA A N 1
ATOM 888 C CA . ALA A 1 125 ? -13.658 2.059 3.517 1.00 93.38 125 ALA A CA 1
ATOM 889 C C . ALA A 1 125 ? -13.856 1.748 5.012 1.00 93.38 125 ALA A C 1
ATOM 891 O O . ALA A 1 125 ? -13.146 0.939 5.608 1.00 93.38 125 ALA A O 1
ATOM 892 N N . ALA A 1 126 ? -14.857 2.391 5.610 1.00 89.56 126 ALA A N 1
ATOM 893 C CA . ALA A 1 126 ? -15.185 2.254 7.026 1.00 89.56 126 ALA A CA 1
ATOM 894 C C . ALA A 1 126 ? -15.671 0.853 7.410 1.00 89.56 126 ALA A C 1
ATOM 896 O O . ALA A 1 126 ? -15.279 0.311 8.440 1.00 89.56 126 ALA A O 1
ATOM 897 N N . ALA A 1 127 ? -16.528 0.280 6.569 1.00 89.19 127 ALA A N 1
ATOM 898 C CA . ALA A 1 127 ? -17.175 -0.997 6.798 1.00 89.19 127 ALA A CA 1
ATOM 899 C C . ALA A 1 127 ? -16.587 -2.022 5.832 1.00 89.19 127 ALA A C 1
ATOM 901 O O . ALA A 1 127 ? -16.656 -1.850 4.616 1.00 89.19 127 ALA A O 1
ATOM 902 N N . GLY A 1 128 ? -15.955 -3.064 6.368 1.00 90.75 128 GLY A N 1
ATOM 903 C CA . GLY A 1 128 ? -15.401 -4.159 5.573 1.00 90.75 128 GLY A CA 1
ATOM 904 C C . GLY A 1 128 ? -14.135 -3.818 4.780 1.00 90.75 128 GLY A C 1
ATOM 905 O O . GLY A 1 128 ? -13.654 -4.681 4.043 1.00 90.75 128 GLY A O 1
ATOM 906 N N . GLY A 1 129 ? -13.578 -2.612 4.940 1.00 95.44 129 GLY A N 1
ATOM 907 C CA . GLY A 1 129 ? -12.351 -2.187 4.272 1.00 95.44 129 GLY A CA 1
ATOM 908 C C . GLY A 1 129 ? -11.148 -3.045 4.669 1.00 95.44 129 GLY A C 1
ATOM 909 O O . GLY A 1 129 ? -10.973 -3.390 5.841 1.00 95.44 129 GLY A O 1
ATOM 910 N N . ARG A 1 130 ? -10.304 -3.404 3.696 1.00 97.12 130 ARG A N 1
ATOM 911 C CA . ARG A 1 130 ? -9.109 -4.238 3.910 1.00 97.12 130 ARG A CA 1
ATOM 912 C C . ARG A 1 130 ? -7.852 -3.582 3.358 1.00 97.12 130 ARG A C 1
ATOM 914 O O . ARG A 1 130 ? -7.795 -3.268 2.174 1.00 97.12 130 ARG A O 1
ATOM 921 N N . LEU A 1 131 ? -6.822 -3.439 4.185 1.00 97.62 131 LEU A N 1
ATOM 922 C CA . LEU A 1 131 ? -5.510 -2.958 3.749 1.00 97.62 131 LEU A CA 1
ATOM 923 C C . LEU A 1 131 ? -4.483 -4.078 3.883 1.00 97.62 131 LEU A C 1
ATOM 925 O O . LEU A 1 131 ? -4.401 -4.717 4.930 1.00 97.62 131 LEU A O 1
ATOM 929 N N . TYR A 1 132 ? -3.698 -4.305 2.835 1.00 97.69 132 TYR A N 1
ATOM 930 C CA . TYR A 1 132 ? -2.583 -5.246 2.838 1.00 97.69 132 TYR A CA 1
ATOM 931 C C . TYR A 1 132 ? -1.283 -4.490 2.597 1.00 97.69 132 TYR A C 1
ATOM 933 O O . TYR A 1 132 ? -1.155 -3.802 1.585 1.00 97.69 132 TYR A O 1
ATOM 941 N N . LEU A 1 133 ? -0.332 -4.628 3.515 1.00 97.00 133 LEU A N 1
ATOM 942 C CA . LEU A 1 133 ? 0.970 -3.974 3.469 1.00 97.00 133 LEU A CA 1
ATOM 943 C C . LEU A 1 133 ? 2.072 -5.033 3.483 1.00 97.00 133 LEU A C 1
ATOM 945 O O . LEU A 1 133 ? 2.130 -5.847 4.404 1.00 97.00 133 LEU A O 1
ATOM 949 N N . ILE A 1 134 ? 2.941 -5.014 2.477 1.00 95.06 134 ILE A N 1
ATOM 950 C CA . ILE A 1 134 ? 4.173 -5.810 2.479 1.00 95.06 134 ILE A CA 1
ATOM 951 C C . ILE A 1 134 ? 5.226 -5.075 3.310 1.00 95.06 134 ILE A C 1
ATOM 953 O O . ILE A 1 134 ? 5.425 -3.876 3.131 1.00 95.06 134 ILE A O 1
ATOM 957 N N . VAL A 1 135 ? 5.884 -5.795 4.216 1.00 93.62 135 VAL A N 1
ATOM 958 C CA . VAL A 1 135 ? 6.956 -5.281 5.080 1.00 93.62 135 VAL A CA 1
ATOM 959 C C . VAL A 1 135 ? 8.074 -6.309 5.217 1.00 93.62 135 VAL A C 1
ATOM 961 O O . VAL A 1 135 ? 7.830 -7.514 5.097 1.00 93.62 135 VAL A O 1
ATOM 964 N N . VAL A 1 136 ? 9.284 -5.844 5.520 1.00 92.19 136 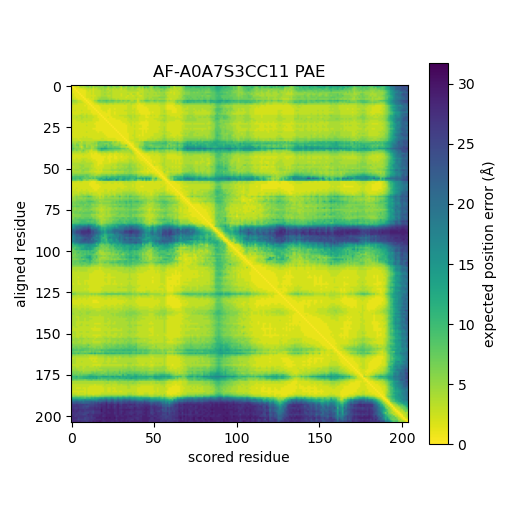VAL A N 1
ATOM 965 C CA . VAL A 1 136 ? 10.384 -6.696 6.000 1.00 92.19 136 VAL A CA 1
ATOM 966 C C . VAL A 1 136 ? 10.454 -6.667 7.532 1.00 92.19 136 VAL A C 1
ATOM 968 O O . VAL A 1 136 ? 9.892 -5.775 8.171 1.00 92.19 136 VAL A O 1
ATOM 971 N N . GLN A 1 137 ? 11.126 -7.641 8.147 1.00 91.50 137 GLN A N 1
ATOM 972 C CA . GLN A 1 137 ? 11.250 -7.737 9.610 1.00 91.50 137 GLN A CA 1
ATOM 973 C C . GLN A 1 137 ? 11.890 -6.489 10.237 1.00 91.50 137 GLN A C 1
ATOM 975 O O . GLN A 1 137 ? 11.521 -6.091 11.343 1.00 91.50 137 GLN A O 1
ATOM 980 N N . GLU A 1 138 ? 12.823 -5.863 9.526 1.00 89.00 138 GLU A N 1
ATOM 981 C CA . GLU A 1 138 ? 13.512 -4.629 9.900 1.00 89.00 138 GLU A CA 1
ATOM 982 C C . GLU A 1 138 ? 12.534 -3.461 10.076 1.00 89.00 138 GLU A C 1
ATOM 984 O O . GLU A 1 138 ? 12.780 -2.580 10.894 1.00 89.00 138 GLU A O 1
ATOM 989 N N . ASN A 1 139 ? 11.381 -3.487 9.396 1.00 89.19 139 ASN A N 1
ATOM 990 C CA . ASN A 1 139 ? 10.338 -2.479 9.568 1.00 89.19 139 ASN A CA 1
ATOM 991 C C . ASN A 1 139 ? 9.522 -2.652 10.863 1.00 89.19 139 ASN A C 1
ATOM 993 O O . ASN A 1 139 ? 8.586 -1.887 11.076 1.00 89.19 139 ASN A O 1
ATOM 997 N N . GLN A 1 140 ? 9.838 -3.644 11.706 1.00 92.38 140 GLN A N 1
ATOM 998 C CA . GLN A 1 140 ? 9.151 -3.926 12.973 1.00 92.38 140 GLN A CA 1
ATOM 999 C C . GLN A 1 140 ? 7.620 -4.042 12.798 1.00 92.38 140 GLN A C 1
ATOM 1001 O O . GLN A 1 140 ? 6.871 -3.156 13.219 1.00 92.38 140 GLN A O 1
ATOM 1006 N N . PRO A 1 141 ? 7.125 -5.124 12.168 1.00 93.94 141 PRO A N 1
ATOM 1007 C CA . PRO A 1 141 ? 5.729 -5.245 11.736 1.00 93.94 141 PRO A CA 1
ATOM 1008 C C . PRO A 1 141 ? 4.686 -5.000 12.839 1.00 93.94 141 PRO A C 1
ATOM 1010 O O . PRO A 1 141 ? 3.659 -4.367 12.593 1.00 93.94 141 PRO A O 1
ATOM 1013 N N . GLU A 1 142 ? 4.950 -5.455 14.064 1.00 95.50 142 GLU A N 1
ATOM 1014 C CA . GLU A 1 142 ? 4.080 -5.244 15.225 1.00 95.50 142 GLU A CA 1
ATOM 1015 C C . GLU A 1 142 ? 3.981 -3.763 15.615 1.00 95.50 142 GLU A C 1
ATOM 1017 O O . GLU A 1 142 ? 2.909 -3.290 15.999 1.00 95.50 142 GLU A O 1
ATOM 1022 N N . GLU A 1 143 ? 5.079 -3.015 15.496 1.00 95.25 143 GLU A N 1
ATOM 1023 C CA . GLU A 1 143 ? 5.098 -1.580 15.773 1.00 95.25 143 GLU A CA 1
ATOM 1024 C C . GLU A 1 143 ? 4.344 -0.800 14.697 1.00 95.25 143 GLU A C 1
ATOM 1026 O O . GLU A 1 143 ? 3.507 0.047 15.017 1.00 95.25 143 GLU A O 1
ATOM 1031 N N . LEU A 1 144 ? 4.544 -1.152 13.423 1.00 94.81 144 LEU A N 1
ATOM 1032 C CA . LEU A 1 144 ? 3.747 -0.604 12.324 1.00 94.81 144 LEU A CA 1
ATOM 1033 C C . LEU A 1 144 ? 2.255 -0.875 12.509 1.00 94.81 144 LEU A C 1
ATOM 1035 O O . LEU A 1 144 ? 1.432 -0.006 12.218 1.00 94.81 144 LEU A O 1
ATOM 1039 N N . ALA A 1 145 ? 1.893 -2.052 13.015 1.00 97.00 145 ALA A N 1
ATOM 1040 C CA . ALA A 1 145 ? 0.503 -2.387 13.268 1.00 97.00 145 ALA A CA 1
ATOM 1041 C C . ALA A 1 145 ? -0.115 -1.556 14.404 1.00 97.00 145 ALA A C 1
ATOM 1043 O O . ALA A 1 145 ? -1.241 -1.073 14.256 1.00 97.00 145 ALA A O 1
ATOM 1044 N N . ARG A 1 146 ? 0.623 -1.327 15.501 1.00 96.25 146 ARG A N 1
ATOM 1045 C CA . ARG A 1 146 ? 0.198 -0.406 16.574 1.00 96.25 146 ARG A CA 1
ATOM 1046 C C . ARG A 1 146 ? 0.013 1.012 16.042 1.00 96.25 146 ARG A C 1
ATOM 1048 O O . ARG A 1 146 ? -1.058 1.595 16.211 1.00 96.25 146 ARG A O 1
ATOM 1055 N N . ARG A 1 147 ? 1.001 1.512 15.296 1.00 95.56 147 ARG A N 1
ATOM 1056 C CA . ARG A 1 147 ? 0.934 2.826 14.649 1.00 95.56 147 ARG A CA 1
ATOM 1057 C C . ARG A 1 147 ? -0.263 2.948 13.706 1.00 95.56 147 ARG A C 1
ATOM 1059 O O . ARG A 1 147 ? -0.933 3.975 13.710 1.00 95.56 147 ARG A O 1
ATOM 1066 N N . ALA A 1 148 ? -0.568 1.915 12.920 1.00 96.75 148 ALA A N 1
ATOM 1067 C CA . ALA A 1 148 ? -1.749 1.896 12.055 1.00 96.75 148 ALA A CA 1
ATOM 1068 C C . ALA A 1 148 ? -3.048 2.116 12.841 1.00 96.75 148 ALA A C 1
ATOM 1070 O O . ALA A 1 148 ? -3.918 2.857 12.387 1.00 96.75 148 ALA A O 1
ATOM 1071 N N . GLN A 1 149 ? -3.182 1.506 14.021 1.00 96.56 149 GLN A N 1
ATOM 1072 C CA . GLN A 1 149 ? -4.359 1.695 14.869 1.00 96.56 149 GLN A CA 1
ATOM 1073 C C . GLN A 1 149 ? -4.452 3.128 15.414 1.00 96.56 149 GLN A C 1
ATOM 1075 O O . GLN A 1 149 ? -5.548 3.690 15.435 1.00 96.56 149 GLN A O 1
ATOM 1080 N N . ASP A 1 150 ? -3.328 3.738 15.803 1.00 96.06 150 ASP A N 1
ATOM 1081 C CA . ASP A 1 150 ? -3.283 5.146 16.227 1.00 96.06 150 ASP A CA 1
ATOM 1082 C C . ASP A 1 150 ? -3.669 6.099 15.094 1.00 96.06 150 ASP A C 1
ATOM 1084 O O . ASP A 1 150 ? -4.537 6.959 15.261 1.00 96.06 150 ASP A O 1
ATOM 1088 N N . VAL A 1 151 ? -3.077 5.905 13.914 1.00 94.75 151 VAL A N 1
ATOM 1089 C CA . VAL A 1 151 ? -3.387 6.683 12.709 1.00 94.75 151 VAL A CA 1
ATOM 1090 C C . VAL A 1 151 ? -4.862 6.552 12.364 1.00 94.75 151 VAL A C 1
ATOM 1092 O O . VAL A 1 151 ? -5.521 7.555 12.109 1.00 94.75 151 VAL A O 1
ATOM 1095 N N . TRP A 1 152 ? -5.400 5.333 12.378 1.00 95.25 152 TRP A N 1
ATOM 1096 C CA . TRP A 1 152 ? -6.807 5.093 12.086 1.00 95.25 152 TRP A CA 1
ATOM 1097 C C . TRP A 1 152 ? -7.724 5.838 13.056 1.00 95.25 152 TRP A C 1
ATOM 1099 O O . TRP A 1 152 ? -8.624 6.543 12.608 1.00 95.25 152 TRP A O 1
ATOM 1109 N N . ARG A 1 153 ? -7.456 5.791 14.367 1.00 94.69 153 ARG A N 1
ATOM 1110 C CA . ARG A 1 153 ? -8.203 6.605 15.341 1.00 94.69 153 ARG A CA 1
ATOM 1111 C C . ARG A 1 153 ? -8.138 8.098 15.005 1.00 94.69 153 ARG A C 1
ATOM 1113 O O . ARG A 1 153 ? -9.179 8.751 14.997 1.00 94.69 153 ARG A O 1
ATOM 1120 N N . GLY A 1 154 ? -6.954 8.612 14.668 1.00 93.56 154 GLY A N 1
ATOM 1121 C CA . GLY A 1 154 ? -6.757 10.011 14.274 1.00 93.56 154 GLY A CA 1
ATOM 1122 C C . GLY A 1 154 ? -7.560 10.414 13.032 1.00 93.56 154 GLY A C 1
ATOM 1123 O O . GLY A 1 154 ? -8.282 11.405 13.063 1.00 93.56 154 GLY A O 1
ATOM 1124 N N . VAL A 1 155 ? -7.528 9.600 11.969 1.00 90.75 155 VAL A N 1
ATOM 1125 C CA . VAL A 1 155 ? -8.273 9.847 10.715 1.00 90.75 155 VAL A CA 1
ATOM 1126 C C . VAL A 1 155 ? -9.772 10.027 10.957 1.00 90.75 155 VAL A C 1
ATOM 1128 O O . VAL A 1 155 ? -10.429 10.806 10.265 1.00 90.75 155 VAL A O 1
ATOM 1131 N N . TRP A 1 156 ? -10.327 9.286 11.911 1.00 91.25 156 TRP A N 1
ATOM 1132 C CA . TRP A 1 156 ? -11.747 9.333 12.245 1.00 91.25 156 TRP A CA 1
ATOM 1133 C C . TRP A 1 156 ? -12.091 10.446 13.230 1.00 91.25 156 TRP A C 1
ATOM 1135 O O . TRP A 1 156 ? -13.118 11.106 13.052 1.00 91.25 156 TRP A O 1
ATOM 1145 N N . ALA A 1 157 ? -11.203 10.722 14.185 1.00 91.44 157 ALA A N 1
ATOM 1146 C CA . ALA A 1 157 ? -11.309 11.885 15.057 1.00 91.44 157 ALA A CA 1
ATOM 1147 C C . ALA A 1 157 ? -11.345 13.193 14.245 1.00 91.44 157 ALA A C 1
ATOM 1149 O O . ALA A 1 157 ? -12.227 14.019 14.471 1.00 91.44 157 ALA A O 1
ATOM 1150 N N . ASP A 1 158 ? -10.491 13.331 13.223 1.00 88.94 158 ASP A N 1
ATOM 1151 C CA . ASP A 1 158 ? -10.476 14.484 12.303 1.00 88.94 158 ASP A CA 1
ATOM 1152 C C . ASP A 1 158 ? -11.796 14.646 11.526 1.00 88.94 158 ASP A C 1
ATOM 1154 O O . ASP A 1 158 ? -12.155 15.742 11.095 1.00 88.94 158 ASP A O 1
ATOM 1158 N N . ARG A 1 159 ? -12.546 13.550 11.347 1.00 87.88 159 ARG A N 1
ATOM 1159 C CA . ARG A 1 159 ? -13.876 13.538 10.715 1.00 87.88 159 ARG A CA 1
ATOM 1160 C C . ARG A 1 159 ? -15.012 13.775 11.714 1.00 87.88 159 ARG A C 1
ATOM 1162 O O . ARG A 1 159 ? -16.170 13.773 11.299 1.00 87.88 159 ARG A O 1
ATOM 1169 N N . GLY A 1 160 ? -14.712 13.935 13.004 1.00 89.06 160 GLY A N 1
ATOM 1170 C CA . GLY A 1 160 ? -15.706 14.063 14.070 1.00 89.06 160 GLY A CA 1
ATOM 1171 C C . GLY A 1 160 ? -16.562 12.807 14.254 1.00 89.06 160 GLY A C 1
ATOM 1172 O O . GLY A 1 160 ? -17.727 12.913 14.630 1.00 89.06 160 GLY A O 1
ATOM 1173 N N . ARG A 1 161 ? -16.027 11.621 13.934 1.00 86.50 161 ARG A N 1
ATOM 1174 C CA . ARG A 1 161 ? -16.749 10.340 14.011 1.00 86.50 161 ARG A CA 1
ATOM 1175 C C . ARG A 1 161 ? -15.987 9.341 14.878 1.00 86.50 161 ARG A C 1
ATOM 1177 O O . ARG A 1 161 ? -14.758 9.326 14.875 1.00 86.50 161 ARG A O 1
ATOM 1184 N N . ARG A 1 162 ? -16.714 8.456 15.568 1.00 86.75 162 ARG A N 1
ATOM 1185 C CA . ARG A 1 162 ? -16.110 7.308 16.262 1.00 86.75 162 ARG A CA 1
ATOM 1186 C C . ARG A 1 162 ? -15.421 6.398 15.226 1.00 86.75 162 ARG A C 1
ATOM 1188 O O . ARG A 1 162 ? -16.044 6.100 14.203 1.00 86.75 162 ARG A O 1
ATOM 1195 N N . PRO A 1 163 ? -14.157 5.988 15.439 1.00 86.75 163 PRO A N 1
ATOM 1196 C CA . PRO A 1 163 ? -13.471 5.082 14.526 1.00 86.75 163 PRO A CA 1
ATOM 1197 C C . PRO A 1 163 ? -14.102 3.683 14.568 1.00 86.75 163 PRO A C 1
ATOM 1199 O O . PRO A 1 163 ? -14.295 3.155 15.664 1.00 86.75 163 PRO A O 1
ATOM 1202 N N . PRO A 1 164 ? -14.346 3.038 13.413 1.00 92.25 164 PRO A N 1
ATOM 1203 C CA . PRO A 1 164 ? -14.567 1.599 13.351 1.00 92.25 164 PRO A CA 1
ATOM 1204 C C . PRO A 1 164 ? -13.370 0.845 13.938 1.00 92.25 164 PRO A C 1
ATOM 1206 O O . PRO A 1 164 ? -12.247 1.367 13.980 1.00 92.25 164 PRO A O 1
ATOM 1209 N N . ARG A 1 165 ? -13.568 -0.409 14.342 1.00 94.25 165 ARG A N 1
ATOM 1210 C CA . ARG A 1 165 ? -12.467 -1.240 14.836 1.00 94.25 165 ARG A CA 1
ATOM 1211 C C . ARG A 1 165 ? -11.529 -1.595 13.681 1.00 94.25 165 ARG A C 1
ATOM 1213 O O . ARG A 1 165 ? -11.976 -2.068 12.642 1.00 94.25 165 ARG A O 1
ATOM 1220 N N . LEU A 1 166 ? -10.221 -1.423 13.887 1.00 96.44 166 LEU A N 1
ATOM 1221 C CA . LEU A 1 166 ? -9.185 -1.872 12.953 1.00 96.44 166 LEU A CA 1
ATOM 1222 C C . LEU A 1 166 ? -8.425 -3.066 13.543 1.00 96.44 166 LEU A C 1
ATOM 1224 O O . LEU A 1 166 ? -7.496 -2.909 14.345 1.00 96.44 166 LEU A O 1
ATOM 1228 N N . ALA A 1 167 ? -8.838 -4.271 13.156 1.00 96.81 167 ALA A N 1
ATOM 1229 C CA . ALA A 1 167 ? -8.132 -5.502 13.491 1.00 96.81 167 ALA A CA 1
ATOM 1230 C C . ALA A 1 167 ? -6.951 -5.711 12.536 1.00 96.81 167 ALA A C 1
ATOM 1232 O O . ALA A 1 167 ? -7.020 -5.320 11.371 1.00 96.81 167 ALA A O 1
ATOM 1233 N N . TRP A 1 168 ? -5.886 -6.363 13.001 1.00 98.00 168 TRP A N 1
ATOM 1234 C CA . TRP A 1 168 ? -4.738 -6.689 12.160 1.00 98.00 168 TRP A CA 1
ATOM 1235 C C . TRP A 1 168 ? -4.202 -8.095 12.428 1.00 98.00 168 TRP A C 1
ATOM 1237 O O . TRP A 1 168 ? -4.414 -8.657 13.501 1.00 98.00 168 TRP A O 1
ATOM 1247 N N . ALA A 1 169 ? -3.531 -8.670 11.432 1.00 97.94 169 ALA A N 1
ATOM 1248 C CA . ALA A 1 169 ? -2.801 -9.929 11.546 1.00 97.94 169 ALA A CA 1
ATOM 1249 C C . ALA A 1 169 ? -1.707 -10.021 10.472 1.00 97.94 169 ALA A C 1
ATOM 1251 O O . ALA A 1 169 ? -1.821 -9.405 9.410 1.00 97.94 169 ALA A O 1
ATOM 1252 N N . VAL A 1 170 ? -0.694 -10.858 10.702 1.00 97.94 170 VAL A N 1
ATOM 1253 C CA . VAL A 1 170 ? 0.203 -11.321 9.633 1.00 97.94 170 VAL A CA 1
ATOM 1254 C C . VAL A 1 170 ? -0.566 -12.339 8.789 1.00 97.94 170 VAL A C 1
ATOM 1256 O O . VAL A 1 170 ? -0.890 -13.427 9.260 1.00 97.94 170 VAL A O 1
ATOM 1259 N N . ALA A 1 171 ? -0.921 -11.977 7.556 1.00 97.19 171 ALA A N 1
ATOM 1260 C CA . ALA A 1 171 ? -1.698 -12.840 6.665 1.00 97.19 171 ALA A CA 1
ATOM 1261 C C . ALA A 1 171 ? -0.836 -13.910 5.992 1.00 97.19 171 ALA A C 1
ATOM 1263 O O . ALA A 1 171 ? -1.278 -15.042 5.810 1.00 97.19 171 ALA A O 1
ATOM 1264 N N . VAL A 1 172 ? 0.382 -13.536 5.603 1.00 96.12 172 VAL A N 1
ATOM 1265 C CA . VAL A 1 172 ? 1.369 -14.410 4.966 1.00 96.12 172 VAL A CA 1
ATOM 1266 C C . VAL A 1 172 ? 2.748 -13.962 5.421 1.00 96.12 172 VAL A C 1
ATOM 1268 O O . VAL A 1 172 ? 2.990 -12.765 5.562 1.00 96.12 172 VAL A O 1
ATOM 1271 N N . GLN A 1 173 ? 3.654 -14.913 5.610 1.00 96.12 173 GLN A N 1
ATOM 1272 C CA . GLN A 1 173 ? 5.054 -14.645 5.895 1.00 96.12 173 GLN A CA 1
ATOM 1273 C C . GLN A 1 173 ? 5.921 -15.597 5.080 1.00 96.12 173 GLN A C 1
ATOM 1275 O O . GLN A 1 173 ? 5.607 -16.781 4.949 1.00 96.12 173 GLN A O 1
ATOM 1280 N N . THR A 1 174 ? 6.992 -15.077 4.495 1.00 95.25 174 THR A N 1
ATOM 1281 C CA . THR A 1 174 ? 7.918 -15.856 3.676 1.00 95.25 174 THR A CA 1
ATOM 1282 C C . THR A 1 174 ? 9.336 -15.331 3.829 1.00 95.25 174 THR A C 1
ATOM 1284 O O . THR A 1 174 ? 9.552 -14.165 4.149 1.00 95.25 174 THR A O 1
ATOM 1287 N N . ARG A 1 175 ? 10.322 -16.196 3.598 1.00 94.31 175 ARG A N 1
ATOM 1288 C CA . ARG A 1 175 ? 11.731 -15.810 3.574 1.00 94.31 175 ARG A CA 1
ATOM 1289 C C . ARG A 1 175 ? 12.222 -15.815 2.133 1.00 94.31 175 ARG A C 1
ATOM 1291 O O . ARG A 1 175 ? 12.128 -16.838 1.457 1.00 94.31 175 ARG A O 1
ATOM 1298 N N . ALA A 1 176 ? 12.761 -14.686 1.688 1.00 87.69 176 ALA A N 1
ATOM 1299 C CA . ALA A 1 176 ? 13.398 -14.537 0.387 1.00 87.69 176 ALA A CA 1
ATOM 1300 C C . ALA A 1 176 ? 14.855 -14.130 0.615 1.00 87.69 176 ALA A C 1
ATOM 1302 O O . ALA A 1 176 ? 15.144 -13.038 1.097 1.00 87.69 176 ALA A O 1
ATOM 1303 N N . SER A 1 177 ? 15.788 -15.034 0.310 1.00 88.12 177 SER A N 1
ATOM 1304 C CA . SER A 1 177 ? 17.205 -14.851 0.647 1.00 88.12 177 SER A CA 1
ATOM 1305 C C . SER A 1 177 ? 17.385 -14.552 2.149 1.00 88.12 177 SER A C 1
ATOM 1307 O O . SER A 1 177 ? 16.991 -15.364 2.991 1.00 88.12 177 SER A O 1
ATOM 1309 N N . ASN A 1 178 ? 17.952 -13.394 2.501 1.00 86.88 178 ASN A N 1
ATOM 1310 C CA . ASN A 1 178 ? 18.183 -12.997 3.890 1.00 86.88 178 ASN A CA 1
ATOM 1311 C C . ASN A 1 178 ? 17.016 -12.203 4.498 1.00 86.88 178 ASN A C 1
ATOM 1313 O O . ASN A 1 178 ? 17.001 -12.009 5.711 1.00 86.88 178 ASN A O 1
ATOM 1317 N N .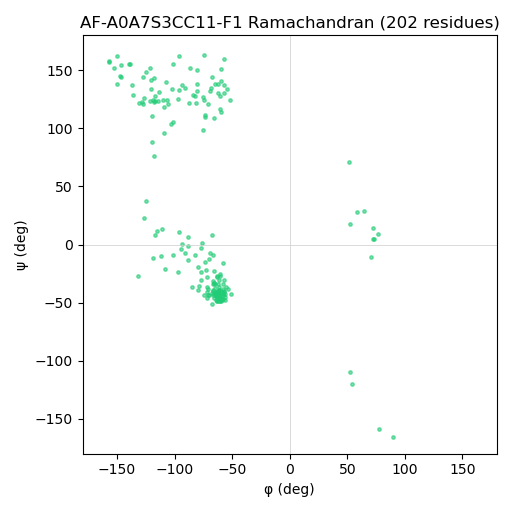 GLU A 1 179 ? 16.018 -11.824 3.700 1.00 86.94 179 GLU A N 1
ATOM 1318 C CA . GLU A 1 179 ? 14.892 -10.998 4.131 1.00 86.94 179 GLU A CA 1
ATOM 1319 C C . GLU A 1 179 ? 13.705 -11.862 4.562 1.00 86.94 179 GLU A C 1
ATOM 1321 O O . GLU A 1 179 ? 13.351 -12.860 3.921 1.00 86.94 179 GLU A O 1
ATOM 1326 N N . LEU A 1 180 ? 13.077 -11.473 5.671 1.00 93.12 180 LEU A N 1
ATOM 1327 C CA . LEU A 1 180 ? 11.831 -12.061 6.145 1.00 93.12 180 LEU A CA 1
ATOM 1328 C C . LEU A 1 180 ? 10.690 -11.100 5.813 1.00 93.12 180 LEU A C 1
ATOM 1330 O O . LEU A 1 180 ? 10.520 -10.079 6.473 1.00 93.12 180 LEU A O 1
ATOM 1334 N N . LEU A 1 181 ? 9.934 -11.442 4.776 1.00 94.25 181 LEU A N 1
ATOM 1335 C CA . LEU A 1 181 ? 8.819 -10.660 4.259 1.00 94.25 181 LEU A CA 1
ATOM 1336 C C . LEU A 1 181 ? 7.523 -11.089 4.941 1.00 94.25 181 LEU A C 1
ATOM 1338 O O . LEU A 1 181 ? 7.227 -12.282 5.040 1.00 94.25 181 LEU A O 1
ATOM 1342 N N . SER A 1 182 ? 6.723 -10.114 5.350 1.00 95.81 182 SER A N 1
ATOM 1343 C CA . SER A 1 182 ? 5.393 -10.322 5.918 1.00 95.81 182 SER A CA 1
ATOM 1344 C C . SER A 1 182 ? 4.364 -9.477 5.179 1.00 95.81 182 SER A C 1
ATOM 1346 O O . SER A 1 182 ? 4.635 -8.346 4.785 1.00 95.81 182 SER A O 1
ATOM 1348 N N . VAL A 1 183 ? 3.160 -10.018 5.014 1.00 97.06 183 VAL A N 1
ATOM 1349 C CA . VAL A 1 183 ? 1.986 -9.263 4.573 1.00 97.06 183 VAL A CA 1
ATOM 1350 C C . VAL A 1 183 ? 1.139 -8.973 5.801 1.00 97.06 183 VAL A C 1
ATOM 1352 O O . VAL A 1 183 ? 0.457 -9.864 6.315 1.00 97.06 183 VAL A O 1
ATOM 1355 N N . LEU A 1 184 ? 1.165 -7.730 6.270 1.00 98.06 184 LEU A N 1
ATOM 1356 C CA . LEU A 1 184 ? 0.237 -7.257 7.287 1.00 98.06 184 LEU A CA 1
ATOM 1357 C C . LEU A 1 184 ? -1.127 -7.026 6.645 1.00 98.06 184 LEU A C 1
ATOM 1359 O O . LEU A 1 184 ? -1.237 -6.312 5.650 1.00 98.06 184 LEU A O 1
ATOM 1363 N N . ARG A 1 185 ? -2.168 -7.628 7.216 1.00 98.31 185 ARG A N 1
ATOM 1364 C CA . ARG A 1 185 ? -3.562 -7.416 6.825 1.00 98.31 185 ARG A CA 1
ATOM 1365 C C . ARG A 1 185 ? -4.277 -6.658 7.926 1.00 98.31 185 ARG A C 1
ATOM 1367 O O . ARG A 1 185 ? -4.367 -7.167 9.039 1.00 98.31 185 ARG A O 1
ATOM 1374 N N . PHE A 1 186 ? -4.875 -5.532 7.568 1.00 98.19 186 PHE A N 1
ATOM 1375 C CA . PHE A 1 186 ? -5.782 -4.756 8.400 1.00 98.19 186 PHE A CA 1
ATOM 1376 C C . PHE A 1 186 ? -7.213 -4.914 7.891 1.00 98.19 186 PHE A C 1
ATOM 1378 O O . PHE A 1 186 ? -7.441 -4.934 6.679 1.00 98.19 186 PHE A O 1
ATOM 1385 N N . VAL A 1 187 ? -8.171 -5.038 8.805 1.00 97.50 187 VAL A N 1
ATOM 1386 C CA . VAL A 1 187 ? -9.597 -5.180 8.497 1.00 97.50 187 VAL A CA 1
ATOM 1387 C C . VAL A 1 187 ? -10.378 -4.197 9.353 1.00 97.50 187 VAL A C 1
ATOM 1389 O O . VAL A 1 187 ? -10.286 -4.239 10.581 1.00 97.50 187 VAL A O 1
ATOM 1392 N N . SER A 1 188 ? -11.130 -3.328 8.687 1.00 95.50 188 SER A N 1
ATOM 1393 C CA . SER A 1 188 ? -12.057 -2.406 9.322 1.00 95.50 188 SER A CA 1
ATOM 1394 C C . SER A 1 188 ? -13.415 -3.079 9.497 1.00 95.50 188 SER A C 1
ATOM 1396 O O . SER A 1 188 ? -14.017 -3.529 8.517 1.00 95.50 188 SER A O 1
ATOM 1398 N N . THR A 1 189 ? -13.898 -3.161 10.732 1.00 91.12 189 THR A N 1
ATOM 1399 C CA . THR A 1 189 ? -15.226 -3.688 11.065 1.00 91.12 189 THR A CA 1
ATOM 1400 C C . THR A 1 189 ? -16.035 -2.616 11.771 1.00 91.12 189 THR A C 1
ATOM 1402 O O . THR A 1 189 ? -15.497 -1.852 12.578 1.00 91.12 189 THR A O 1
ATOM 1405 N N . GLU A 1 190 ? -17.329 -2.559 11.464 1.00 82.62 190 GLU A N 1
ATOM 1406 C CA . GLU A 1 190 ? -18.250 -1.737 12.242 1.00 82.62 190 GLU A CA 1
ATOM 1407 C C . GLU A 1 190 ? -18.239 -2.201 13.701 1.00 82.62 190 GLU A C 1
ATOM 1409 O O . GLU A 1 190 ? -17.902 -3.350 14.001 1.00 82.62 190 GLU A O 1
ATOM 1414 N N . LEU A 1 191 ? -18.515 -1.267 14.605 1.00 69.31 191 LEU A N 1
ATOM 1415 C CA . LEU A 1 191 ? -18.761 -1.610 15.996 1.00 69.31 191 LEU A CA 1
ATOM 1416 C C . LEU A 1 191 ? -20.158 -2.225 16.036 1.00 69.31 191 LEU A C 1
ATOM 1418 O O . LEU A 1 191 ? -21.098 -1.620 15.521 1.00 69.31 191 LEU A O 1
ATOM 1422 N N . GLU A 1 192 ? -20.273 -3.439 16.562 1.00 60.84 192 GLU A N 1
ATOM 1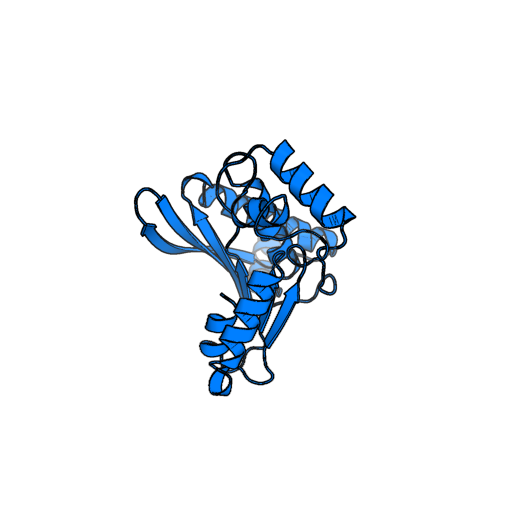423 C CA . GLU A 1 192 ? -21.578 -4.031 16.844 1.00 60.84 192 GLU A CA 1
ATOM 1424 C C . GLU A 1 192 ? -22.245 -3.189 17.944 1.00 60.84 192 GLU A C 1
ATOM 1426 O O . GLU A 1 192 ? -21.578 -2.763 18.888 1.00 60.84 192 GLU A O 1
ATOM 1431 N N . GLU A 1 193 ? -23.549 -2.922 17.813 1.00 54.72 193 GLU A N 1
ATOM 1432 C CA . GLU A 1 193 ? -24.333 -2.119 18.773 1.00 54.72 193 GLU A CA 1
ATOM 1433 C C . GLU A 1 193 ? -24.286 -2.702 20.206 1.00 54.72 193 GLU A C 1
ATOM 1435 O O . GLU A 1 193 ? -24.561 -1.999 21.170 1.00 54.72 193 GLU A O 1
ATOM 1440 N N . GLU A 1 194 ? -23.871 -3.964 20.371 1.00 48.03 194 GLU A N 1
ATOM 1441 C CA . GLU A 1 194 ? -23.806 -4.666 21.661 1.00 48.03 194 GLU A CA 1
ATOM 1442 C C . GLU A 1 194 ? -22.768 -4.084 22.647 1.00 48.03 194 GLU A C 1
ATOM 1444 O O . GLU A 1 194 ? -22.949 -4.214 23.857 1.00 48.03 194 GLU A O 1
ATOM 1449 N N . GLU A 1 195 ? -21.730 -3.368 22.185 1.00 51.53 195 GLU A N 1
ATOM 1450 C CA . GLU A 1 195 ? -20.802 -2.658 23.093 1.00 51.53 195 GLU A CA 1
ATOM 1451 C C . GLU A 1 195 ? -21.432 -1.391 23.722 1.00 51.53 195 GLU A C 1
ATOM 1453 O O . GLU A 1 195 ? -20.902 -0.879 24.710 1.00 51.53 195 GLU A O 1
ATOM 1458 N N . GLU A 1 196 ? -22.561 -0.882 23.200 1.00 50.56 196 GLU A N 1
ATOM 1459 C CA . GLU A 1 196 ? -23.262 0.273 23.792 1.00 50.56 196 GLU A CA 1
ATOM 1460 C C . GLU A 1 196 ? -23.972 -0.079 25.110 1.00 50.56 196 GLU A C 1
ATOM 1462 O O . GLU A 1 196 ? -24.096 0.786 25.980 1.00 50.56 196 GLU A O 1
ATOM 1467 N N . GLU A 1 197 ? -24.394 -1.334 25.305 1.00 46.78 197 GLU A N 1
ATOM 1468 C CA . GLU A 1 197 ? -25.026 -1.757 26.561 1.00 46.78 197 GLU A CA 1
ATOM 1469 C C . GLU A 1 197 ? -23.997 -2.014 27.674 1.00 46.78 197 GLU A C 1
ATOM 1471 O O . GLU A 1 197 ? -24.259 -1.661 28.822 1.00 46.78 197 GLU A O 1
ATOM 1476 N N . GLU A 1 198 ? -22.806 -2.550 27.379 1.00 48.53 198 GLU A N 1
ATOM 1477 C CA . GLU A 1 198 ? -21.800 -2.811 28.425 1.00 48.53 198 GLU A CA 1
ATOM 1478 C C . GLU A 1 198 ? -21.158 -1.529 28.985 1.00 48.53 198 GLU A C 1
ATOM 1480 O O . GLU A 1 198 ? -21.018 -1.418 30.206 1.00 48.53 198 GLU A O 1
ATOM 1485 N N . GLU A 1 199 ? -20.830 -0.527 28.154 1.00 49.41 199 GLU A N 1
ATOM 1486 C CA . GLU A 1 199 ? -20.306 0.757 28.661 1.00 49.41 199 GLU A CA 1
ATOM 1487 C C . GLU A 1 199 ? -21.374 1.527 29.458 1.00 49.41 199 GLU A C 1
ATOM 1489 O O . GLU A 1 199 ? -21.076 2.039 30.541 1.00 49.41 199 GLU A O 1
ATOM 1494 N N . ALA A 1 200 ? -22.635 1.524 29.005 1.00 50.31 200 ALA A N 1
ATOM 1495 C CA . ALA A 1 200 ? -23.736 2.169 29.722 1.00 50.31 200 ALA A CA 1
ATOM 1496 C C . ALA A 1 200 ? -24.057 1.488 31.064 1.00 50.31 200 ALA A C 1
ATOM 1498 O O . ALA A 1 200 ? -24.464 2.164 32.004 1.00 50.31 200 ALA A O 1
ATOM 1499 N N . VAL A 1 201 ? -23.857 0.172 31.190 1.00 52.59 201 VAL A N 1
ATOM 1500 C CA . VAL A 1 201 ? -24.085 -0.568 32.446 1.00 52.59 201 VAL A CA 1
ATOM 1501 C C . VAL A 1 201 ? -22.950 -0.358 33.456 1.00 52.59 201 VAL A C 1
ATOM 1503 O O . VAL A 1 201 ? -23.181 -0.473 34.658 1.00 52.59 201 VAL A O 1
ATOM 1506 N N . THR A 1 202 ? -21.743 0.008 33.013 1.00 50.00 202 THR A N 1
ATOM 1507 C CA . THR A 1 202 ? -20.622 0.322 33.921 1.00 50.00 202 THR A CA 1
ATOM 1508 C C . THR A 1 202 ? -20.629 1.745 34.497 1.00 50.00 202 THR A C 1
ATOM 1510 O O . THR A 1 202 ? -19.859 2.017 35.419 1.00 50.00 202 THR A O 1
ATOM 1513 N N . GLU A 1 203 ? -21.505 2.635 34.015 1.00 47.84 203 GLU A N 1
ATOM 1514 C CA . GLU A 1 203 ? -21.671 4.007 34.529 1.00 47.84 203 GLU A CA 1
ATOM 1515 C C . GLU A 1 203 ? -22.818 4.181 35.558 1.00 47.84 203 GLU A C 1
ATOM 1517 O O . GLU A 1 203 ? -23.129 5.318 35.928 1.00 47.84 203 GLU A O 1
ATOM 1522 N N . PHE A 1 204 ? -23.413 3.095 36.077 1.00 42.97 204 PHE A N 1
ATOM 1523 C CA . PHE A 1 204 ? -24.453 3.139 37.127 1.00 42.97 204 PHE A CA 1
ATOM 1524 C C . PHE A 1 204 ? -24.023 2.544 38.474 1.00 42.97 204 PHE A C 1
ATOM 1526 O O . PHE A 1 204 ? -23.459 1.427 38.503 1.00 42.97 204 PHE A O 1
#

Nearest PDB structures (foldseek):
  3v8v-assembly2_B  TM=6.676E-01  e=5.355E-04  Escherichia coli K-12
  2ek0-assembly1_A  TM=5.067E-01  e=1.988E-01  Thermus thermophilus
  5xoy-assembly1_A-2  TM=4.362E-01  e=4.953E+00  Thermus thermophilus HB27
  6m0s-assembly1_A  TM=3.160E-01  e=3.829E+00  Saccharomyces cerevisiae S288C

Sequence (204 aa):
VSASASVLLPGAYVVGTDLSQRACLATRATLAAHAESCSGRSDVLGTESLLGLRPGAPFDVVLVNPPYVPTSSEELRESLSTLRERGGAAVPETEGAAFTLTWAGGLDGVEMTVAMLEAGLRALAAAGGRLYLIVVQENQPEELARRAQDVWRGVWADRGRRPPRLAWAVAVQTRASNELLSVLRFVSTELEEEEEEEEAVTEF

Mean predicted aligned error: 7.47 Å